Protein AF-A0AAV4EFM3-F1 (afdb_monomer)

Organism: NCBI:txid1093978

Solvent-accessible surface area (backbone atoms only — not comparable to full-atom values): 11313 Å² total; per-residue (Å²): 133,80,48,75,71,50,48,32,69,73,68,72,48,59,68,66,60,56,52,52,51,53,49,54,55,28,50,52,48,46,53,49,41,69,79,50,70,69,66,43,60,20,70,91,29,45,29,17,41,53,76,46,75,79,38,65,49,61,90,83,47,80,72,90,56,81,55,38,34,30,42,32,34,26,21,76,82,82,62,41,54,52,62,42,73,35,84,64,98,53,51,85,65,44,56,58,50,46,63,66,34,39,40,65,48,14,33,37,19,26,62,78,52,76,74,54,72,57,44,53,78,74,50,31,47,65,40,57,18,53,74,92,82,33,83,50,27,88,90,78,65,20,41,44,66,66,34,54,52,50,50,52,54,57,50,51,52,38,55,73,65,76,50,70,62,77,95,46,44,56,48,52,35,40,49,48,41,51,40,62,73,41,53,88,49,54,65,66,49,48,54,51,49,48,48,67,79,54,72,129

InterPro domains:
  IPR024445 ISXO2-like transposase domain [PF12762] (68-179)
  IPR024445 ISXO2-like transposase domain [SM01126] (39-181)
  IPR053164 IS1016-like transposase [PTHR47163] (16-191)

Mean predicted aligned error: 5.66 Å

Foldseek 3Di:
DDALVRCCVPVVDDSVVSVVVLLVLLVLLVLLCVVVVAADFDAPWEKEKDKDWQDDDDVPDDDDDQTWMWIKIATPPLRAMAIHIDNDDDLVVVVVVCPRHYDANYEYAYAPDPSCPCVVVPRYRYDYDHPVVDQADPPPRGHNVSVVVLVVVLNVVCVVNVHDDSVCVRSSSSVSSCCSVPVPCVVVVSVVSVCVSDPD

Nearest PDB structures (foldseek):
  6qbv-assembly1_B  TM=6.554E-01  e=6.543E-05  Human T-lymphotropic virus 2
  6qbv-assembly1_A  TM=6.477E-01  e=5.466E-05  Human T-lymphotropic virus 2
  6qbt-assembly1_A  TM=6.442E-01  e=5.466E-05  Human T-lymphotropic virus 2
  6qbv-assembly2_D  TM=6.366E-01  e=1.265E-04  Human T-lymphotropic virus 2
  8b4h-assembly1_D  TM=4.434E-01  e=1.947E-02  Geobacillus stearothermophilus

Secondary structure (DSSP, 8-state):
---HHHHHHHH---HHHHHHHHHHHHHHHHHHHHHS---EE-TT-EEEEEEEEEE--GGG-SS--PPEEEEEEEETTT--EEEEEESS--HHHHHHHHHHHEETT-EEEEES-GGGTTGGGGT-EEEEE-TTT-SS-TTT----HHHHHHHHHHHHHHHHTT---GGGHHHHHHHHHHHHHH-SSHHHHHHHHHHHHS--

Radius of gyration: 18.38 Å; Cα contacts (8 Å, |Δi|>4): 289; chains: 1; bounding box: 54×32×48 Å

Structure (mmCIF, N/CA/C/O backbone):
data_AF-A0AAV4EFM3-F1
#
_entry.id   AF-A0AAV4EFM3-F1
#
loop_
_atom_site.group_PDB
_atom_site.id
_atom_site.type_symbol
_atom_site.label_atom_id
_atom_site.label_alt_id
_atom_site.label_comp_id
_atom_site.label_asym_id
_atom_site.label_entity_id
_atom_site.label_seq_id
_atom_site.pdbx_PDB_ins_code
_atom_site.Cartn_x
_atom_site.Cartn_y
_atom_site.Cartn_z
_atom_site.occupancy
_atom_site.B_iso_or_equiv
_atom_site.auth_seq_id
_atom_site.auth_comp_id
_atom_site.auth_asym_id
_atom_site.auth_atom_id
_atom_site.pdbx_PDB_model_num
ATOM 1 N N . MET A 1 1 ? -5.856 16.659 12.828 1.00 53.97 1 MET A N 1
ATOM 2 C CA . MET A 1 1 ? -6.769 15.667 13.429 1.00 53.97 1 MET A CA 1
ATOM 3 C C . MET A 1 1 ? -6.322 15.412 14.856 1.00 53.97 1 MET A C 1
ATOM 5 O O . MET A 1 1 ? -5.117 15.322 15.086 1.00 53.97 1 MET A O 1
ATOM 9 N N . ALA A 1 2 ? -7.281 15.371 15.773 1.00 61.75 2 ALA A N 1
ATOM 10 C CA . ALA A 1 2 ? -7.076 15.138 17.193 1.00 61.75 2 ALA A CA 1
ATOM 11 C C . ALA A 1 2 ? -6.459 13.746 17.448 1.00 61.75 2 ALA A C 1
ATOM 13 O O . ALA A 1 2 ? -6.799 12.775 16.776 1.00 61.75 2 ALA A O 1
ATOM 14 N N . THR A 1 3 ? -5.532 13.657 18.398 1.00 72.81 3 THR A N 1
ATOM 15 C CA . THR A 1 3 ? -5.013 12.375 18.917 1.00 72.81 3 THR A CA 1
ATOM 16 C C . THR A 1 3 ? -6.001 11.799 19.933 1.00 72.81 3 THR A C 1
ATOM 18 O O . THR A 1 3 ? -6.810 12.556 20.468 1.00 72.81 3 THR A O 1
ATOM 21 N N . CYS A 1 4 ? -5.907 10.509 20.296 1.00 73.50 4 CYS A N 1
ATOM 22 C CA . CYS A 1 4 ? -6.718 9.968 21.406 1.00 73.50 4 CYS A CA 1
ATOM 23 C C . CYS A 1 4 ? -6.655 10.873 22.646 1.00 73.50 4 CYS A C 1
ATOM 25 O O . CYS A 1 4 ? -7.679 11.186 23.239 1.00 73.50 4 CYS A O 1
ATOM 27 N N . LYS A 1 5 ? -5.453 11.353 22.992 1.00 75.44 5 LYS A N 1
ATOM 28 C CA . LYS A 1 5 ? -5.231 12.224 24.153 1.00 75.44 5 LYS A CA 1
ATOM 29 C C . LYS A 1 5 ? -5.983 13.551 24.065 1.00 75.44 5 LYS A C 1
ATOM 31 O O . LYS A 1 5 ? -6.476 14.018 25.086 1.00 75.44 5 LYS A O 1
ATOM 36 N N . SER A 1 6 ? -6.066 14.162 22.883 1.00 77.69 6 SER A N 1
ATOM 37 C CA . SER A 1 6 ? -6.803 15.421 22.739 1.00 77.69 6 SER A CA 1
ATOM 38 C C . SER A 1 6 ? -8.315 15.196 22.750 1.00 77.69 6 SER A C 1
ATOM 40 O O . SER A 1 6 ? -9.005 15.954 23.414 1.00 77.69 6 SER A O 1
ATOM 42 N N . ILE A 1 7 ? -8.821 14.106 22.154 1.00 77.88 7 ILE A N 1
ATOM 43 C CA . ILE A 1 7 ? -10.258 13.764 22.203 1.00 77.88 7 ILE A CA 1
ATOM 44 C C . ILE A 1 7 ? -10.705 13.480 23.644 1.00 77.88 7 ILE A C 1
ATOM 46 O O . ILE A 1 7 ? -11.734 13.986 24.075 1.00 77.88 7 ILE A O 1
ATOM 50 N N . ILE A 1 8 ? -9.916 12.722 24.416 1.00 82.81 8 ILE A N 1
ATOM 51 C CA . ILE A 1 8 ? -10.191 12.473 25.844 1.00 82.81 8 ILE A CA 1
ATOM 52 C C . ILE A 1 8 ? -10.319 13.801 26.597 1.00 82.81 8 ILE A C 1
ATOM 54 O O . ILE A 1 8 ? -11.268 14.003 27.351 1.00 82.81 8 ILE A O 1
ATOM 58 N N . ARG A 1 9 ? -9.367 14.716 26.374 1.00 79.88 9 ARG A N 1
ATOM 59 C CA . ARG A 1 9 ? -9.328 16.017 27.047 1.00 79.88 9 ARG A CA 1
ATOM 60 C C . ARG A 1 9 ? -10.509 16.912 26.668 1.00 79.88 9 ARG A C 1
ATOM 62 O O . ARG A 1 9 ? -11.001 17.633 27.525 1.00 79.88 9 ARG A O 1
ATOM 69 N N . GLU A 1 10 ? -10.918 16.895 25.405 1.00 82.56 10 GLU A N 1
ATOM 70 C CA . GLU A 1 10 ? -11.977 17.761 24.876 1.00 82.56 10 GLU A CA 1
ATOM 71 C C . GLU A 1 10 ? -13.379 17.234 25.201 1.00 82.56 10 GLU A C 1
ATOM 73 O O . GLU A 1 10 ? -14.260 18.015 25.544 1.00 82.56 10 GLU A O 1
ATOM 78 N N . CYS A 1 11 ? -13.589 15.918 25.119 1.00 84.69 11 CYS A N 1
ATOM 79 C CA . CYS A 1 11 ? -14.913 15.308 25.248 1.00 84.69 11 CYS A CA 1
ATOM 80 C C . CYS A 1 11 ? -15.193 14.711 26.636 1.00 84.69 1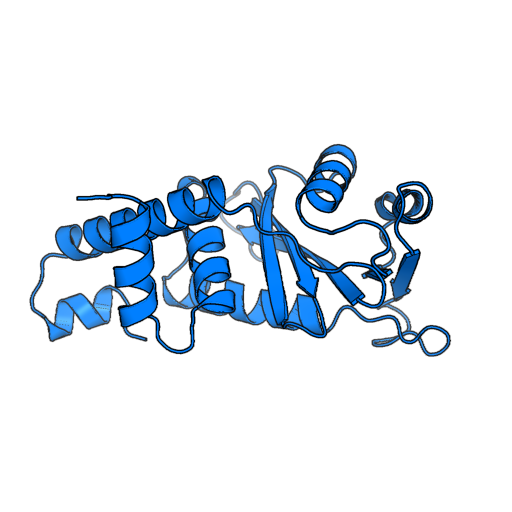1 CYS A C 1
ATOM 82 O O . CYS A 1 11 ? -16.313 14.275 26.884 1.00 84.69 11 CYS A O 1
ATOM 84 N N . GLY A 1 12 ? -14.194 14.625 27.524 1.00 83.69 12 GLY A N 1
ATOM 85 C CA . GLY A 1 12 ? -14.347 14.008 28.849 1.00 83.69 12 GLY A CA 1
ATOM 86 C C . GLY A 1 12 ? -14.660 12.506 28.806 1.00 83.69 12 GLY A C 1
ATOM 87 O O . GLY A 1 12 ? -15.176 11.953 29.774 1.00 83.69 12 GLY A O 1
ATOM 88 N N . LEU A 1 13 ? -14.381 11.843 27.681 1.00 85.75 13 LEU A N 1
ATOM 89 C CA . LEU A 1 13 ? -14.669 10.424 27.481 1.00 85.75 13 LEU A CA 1
ATOM 90 C C . LEU A 1 13 ? -13.588 9.539 28.102 1.00 85.75 13 LEU A C 1
ATOM 92 O O . LEU A 1 13 ? -12.402 9.877 28.103 1.00 85.75 13 LEU A O 1
ATOM 96 N N . ALA A 1 14 ? -13.994 8.351 28.550 1.00 87.75 14 ALA A N 1
ATOM 97 C CA . ALA A 1 14 ? -13.062 7.323 28.989 1.00 87.75 14 ALA A CA 1
ATOM 98 C C . ALA A 1 14 ? -12.125 6.907 27.841 1.00 87.75 14 ALA A C 1
ATOM 100 O O . ALA A 1 14 ? -12.552 6.711 26.699 1.00 87.75 14 ALA A O 1
ATOM 101 N N . THR A 1 15 ? -10.842 6.718 28.159 1.00 85.62 15 THR A N 1
ATOM 102 C CA . THR A 1 15 ? -9.816 6.273 27.201 1.00 85.62 15 THR A CA 1
ATOM 103 C C . THR A 1 15 ? -10.237 5.003 26.464 1.00 85.62 15 THR A C 1
ATOM 105 O O . THR A 1 15 ? -10.085 4.914 25.247 1.00 85.62 15 THR A O 1
ATOM 108 N N . GLU A 1 16 ? -10.793 4.039 27.196 1.00 87.69 16 GLU A N 1
ATOM 109 C CA . GLU A 1 16 ? -11.238 2.745 26.672 1.00 87.69 16 GLU A CA 1
ATOM 110 C C . GLU A 1 16 ? -12.333 2.907 25.617 1.00 87.69 16 GLU A C 1
ATOM 112 O O . GLU A 1 16 ? -12.257 2.285 24.561 1.00 87.69 16 GLU A O 1
ATOM 117 N N . ALA A 1 17 ? -13.294 3.807 25.844 1.00 88.75 17 ALA A N 1
ATOM 118 C CA . ALA A 1 17 ? -14.364 4.077 24.888 1.00 88.75 17 ALA A CA 1
ATOM 119 C C . ALA A 1 17 ? -13.809 4.595 23.551 1.00 88.75 17 ALA A C 1
ATOM 121 O O . ALA A 1 17 ? -14.195 4.113 22.487 1.00 88.75 17 ALA A O 1
ATOM 122 N N . ILE A 1 18 ? -12.846 5.524 23.590 1.00 87.19 18 ILE A N 1
ATOM 123 C CA . ILE A 1 18 ? -12.224 6.075 22.376 1.00 87.19 18 ILE A CA 1
ATOM 124 C C . ILE A 1 18 ? -11.378 5.022 21.658 1.00 87.19 18 ILE A C 1
ATOM 126 O O . ILE A 1 18 ? -11.406 4.942 20.430 1.00 87.19 18 ILE A O 1
ATOM 130 N N . VAL A 1 19 ? -10.617 4.214 22.398 1.00 87.25 19 VAL A N 1
ATOM 131 C CA . VAL A 1 19 ? -9.803 3.144 21.805 1.00 87.25 19 VAL A CA 1
ATOM 132 C C . VAL A 1 19 ? -10.694 2.105 21.126 1.00 87.25 19 VAL A C 1
ATOM 134 O O . VAL A 1 19 ? -10.448 1.779 19.964 1.00 87.25 19 VAL A O 1
ATOM 137 N N . ASN A 1 20 ? -11.751 1.652 21.803 1.00 90.50 20 ASN A N 1
ATOM 138 C CA . ASN A 1 20 ? -12.703 0.682 21.265 1.00 90.50 20 ASN A CA 1
ATOM 139 C C . ASN A 1 20 ? -13.410 1.221 20.022 1.00 90.50 20 ASN A C 1
ATOM 141 O O . ASN A 1 20 ? -13.450 0.536 19.005 1.00 90.50 20 ASN A O 1
ATOM 145 N N . TRP A 1 21 ? -13.871 2.474 20.058 1.00 90.88 21 TRP A N 1
ATOM 146 C CA . TRP A 1 21 ? -14.466 3.121 18.892 1.00 90.88 21 TRP A CA 1
ATOM 147 C C . TRP A 1 21 ? -13.501 3.180 17.702 1.00 90.88 21 TRP A C 1
ATOM 149 O O . TRP A 1 21 ? -13.866 2.842 16.579 1.00 90.88 21 TRP A O 1
ATOM 159 N N . ARG A 1 22 ? -12.238 3.563 17.929 1.00 90.25 22 ARG A N 1
ATOM 160 C CA . ARG A 1 22 ? -11.233 3.602 16.857 1.00 90.25 22 ARG A CA 1
ATOM 161 C C . ARG A 1 22 ? -10.932 2.213 16.290 1.00 90.25 22 ARG A C 1
ATOM 163 O O . ARG A 1 22 ? -10.680 2.120 15.094 1.00 90.25 22 ARG A O 1
ATOM 170 N N . ASN A 1 23 ? -10.913 1.173 17.125 1.00 91.94 23 ASN A N 1
ATOM 171 C CA . ASN A 1 23 ? -10.747 -0.207 16.664 1.00 91.94 23 ASN A CA 1
ATOM 172 C C . ASN A 1 23 ? -11.934 -0.624 15.792 1.00 91.94 23 ASN A C 1
ATOM 174 O O . ASN A 1 23 ? -11.720 -0.997 14.649 1.00 91.94 23 ASN A O 1
ATOM 178 N N . PHE A 1 24 ? -13.160 -0.408 16.268 1.00 93.56 24 PHE A N 1
ATOM 179 C CA . PHE A 1 24 ? -14.379 -0.702 15.515 1.00 93.56 24 PHE A CA 1
ATOM 180 C C . PHE A 1 24 ? -14.412 -0.011 14.142 1.00 93.56 24 PHE A C 1
ATOM 182 O O . PHE A 1 24 ? -14.696 -0.636 13.126 1.00 93.56 24 PHE A O 1
ATOM 189 N N . VAL A 1 25 ? -14.047 1.273 14.084 1.00 94.44 25 VAL A N 1
ATOM 190 C CA . VAL A 1 25 ? -13.946 2.012 12.815 1.00 94.44 25 VAL A CA 1
ATOM 191 C C . VAL A 1 25 ? -12.899 1.399 11.876 1.00 94.44 25 VAL A C 1
ATOM 193 O O . VAL A 1 25 ? -13.114 1.348 10.668 1.00 94.44 25 VAL A O 1
ATOM 196 N N . ARG A 1 26 ? -11.769 0.913 12.402 1.00 94.81 26 ARG A N 1
ATOM 197 C CA . ARG A 1 26 ? -10.770 0.206 11.586 1.00 94.81 26 ARG A CA 1
ATOM 198 C C . ARG A 1 26 ? -11.266 -1.145 11.091 1.00 94.81 26 ARG A C 1
ATOM 200 O O . ARG A 1 26 ? -10.938 -1.494 9.962 1.00 94.81 26 ARG A O 1
ATOM 207 N N . ASP A 1 27 ? -12.055 -1.857 11.887 1.00 95.00 27 ASP A N 1
ATOM 208 C CA . ASP A 1 27 ? -12.659 -3.124 11.477 1.00 95.00 27 ASP A CA 1
ATOM 209 C C . ASP A 1 27 ? -13.630 -2.900 10.307 1.00 95.00 27 ASP A C 1
ATOM 211 O O . ASP A 1 27 ? -13.554 -3.615 9.313 1.00 95.00 27 ASP A O 1
ATOM 215 N N . ILE A 1 28 ? -14.438 -1.829 10.347 1.00 95.44 28 ILE A N 1
ATOM 216 C CA . ILE A 1 28 ? -15.288 -1.406 9.216 1.00 95.44 28 ILE A CA 1
ATOM 217 C C . ILE A 1 28 ? -14.452 -1.141 7.958 1.00 95.44 28 ILE A C 1
ATOM 219 O O . ILE A 1 28 ? -14.814 -1.577 6.868 1.00 95.44 28 ILE A O 1
ATOM 223 N N . PHE A 1 29 ? -13.325 -0.433 8.083 1.00 95.44 29 PHE A N 1
ATOM 224 C CA . PHE A 1 29 ? -12.441 -0.187 6.938 1.00 95.44 29 PHE A CA 1
ATOM 225 C C . PHE A 1 29 ? -11.824 -1.477 6.395 1.00 95.44 29 PHE A C 1
ATOM 227 O O . PHE A 1 29 ? -11.661 -1.607 5.183 1.00 95.44 29 PHE A O 1
ATOM 234 N N . GLY A 1 30 ? -11.479 -2.417 7.277 1.00 94.69 30 GLY A N 1
ATOM 235 C CA . GLY A 1 30 ? -10.984 -3.734 6.890 1.00 94.69 30 GLY A CA 1
ATOM 236 C C . GLY A 1 30 ? -12.024 -4.494 6.083 1.00 94.69 30 GLY A C 1
ATOM 237 O O . GLY A 1 30 ? -11.730 -4.931 4.975 1.00 94.69 30 GLY A O 1
ATOM 238 N N . GLU A 1 31 ? -13.250 -4.558 6.594 1.00 94.62 31 GLU A N 1
ATOM 239 C CA . GLU A 1 31 ? -14.372 -5.228 5.938 1.00 94.62 31 GLU A CA 1
ATOM 240 C C . GLU A 1 31 ? -14.699 -4.601 4.577 1.00 94.62 31 GLU A C 1
ATOM 242 O O . GLU A 1 31 ? -14.841 -5.308 3.580 1.00 94.62 31 GLU A O 1
ATOM 247 N N . TYR A 1 32 ? -14.680 -3.268 4.489 1.00 93.81 32 TYR A N 1
ATOM 248 C CA . TYR A 1 32 ? -14.828 -2.564 3.218 1.00 93.81 32 TYR A CA 1
ATOM 249 C C . TYR A 1 32 ? -13.796 -3.022 2.173 1.00 93.81 32 TYR A C 1
ATOM 251 O O . TYR A 1 32 ? -14.167 -3.311 1.038 1.00 93.81 32 TYR A O 1
ATOM 259 N N . PHE A 1 33 ? -12.509 -3.125 2.531 1.00 92.94 33 PHE A N 1
ATOM 260 C CA . PHE A 1 33 ? -11.462 -3.569 1.597 1.00 92.94 33 PHE A CA 1
ATOM 261 C C . PHE A 1 33 ? -11.482 -5.075 1.305 1.00 92.94 33 PHE A C 1
ATOM 263 O O . PHE A 1 33 ? -10.950 -5.484 0.272 1.00 92.94 33 PHE A O 1
ATOM 270 N N . LEU A 1 34 ? -12.081 -5.897 2.172 1.00 92.44 34 LEU A N 1
ATOM 271 C CA . LEU A 1 34 ? -12.339 -7.308 1.869 1.00 92.44 34 LEU A CA 1
ATOM 272 C C . LEU A 1 34 ? -13.397 -7.445 0.769 1.00 92.44 34 LEU A C 1
ATOM 274 O O . LEU A 1 34 ? -13.225 -8.248 -0.147 1.00 92.44 34 LEU A O 1
ATOM 278 N N . GLN A 1 35 ? -14.448 -6.625 0.828 1.00 91.62 35 GLN A N 1
ATOM 279 C CA . GLN A 1 35 ? -15.519 -6.591 -0.175 1.00 91.62 35 GLN A CA 1
ATOM 280 C C . GLN A 1 35 ? -15.099 -5.850 -1.454 1.00 91.62 35 GLN A C 1
ATOM 282 O O . GLN A 1 35 ? -15.520 -6.211 -2.553 1.00 91.62 35 GLN A O 1
ATOM 287 N N . HIS A 1 36 ? -14.196 -4.874 -1.324 1.00 90.75 36 HIS A N 1
ATOM 288 C CA . HIS A 1 36 ? -13.679 -4.046 -2.414 1.00 90.75 36 HIS A CA 1
ATOM 289 C C . HIS A 1 36 ? -12.150 -4.123 -2.485 1.00 90.75 36 HIS A C 1
ATOM 291 O O . HIS A 1 36 ? -11.464 -3.160 -2.110 1.00 90.75 36 HIS A O 1
ATOM 297 N N . PRO A 1 37 ? -11.584 -5.247 -2.973 1.00 90.19 37 PRO A N 1
ATOM 298 C CA . PRO A 1 37 ? -10.141 -5.404 -3.076 1.00 90.19 37 PRO A CA 1
ATOM 299 C C . PRO A 1 37 ? -9.508 -4.238 -3.837 1.00 90.19 37 PRO A C 1
ATOM 301 O O . PRO A 1 37 ? -9.803 -3.996 -5.009 1.00 90.19 37 PRO A O 1
ATOM 304 N N . ALA A 1 38 ? -8.625 -3.500 -3.165 1.00 87.19 38 ALA A N 1
ATOM 305 C CA . ALA A 1 38 ? -7.944 -2.371 -3.778 1.00 87.19 38 ALA A CA 1
ATOM 306 C C . ALA A 1 38 ? -6.988 -2.866 -4.870 1.00 87.19 38 ALA A C 1
ATOM 308 O O . ALA A 1 38 ? -6.073 -3.641 -4.599 1.00 87.19 38 ALA A O 1
ATOM 309 N N . ARG A 1 39 ? -7.179 -2.384 -6.101 1.00 94.38 39 ARG A N 1
ATOM 310 C CA . ARG A 1 39 ? -6.230 -2.569 -7.202 1.00 94.38 39 ARG A CA 1
ATOM 311 C C . ARG A 1 39 ? -5.945 -1.217 -7.838 1.00 94.38 39 ARG A C 1
ATOM 313 O O . ARG A 1 39 ? -6.868 -0.430 -8.022 1.00 94.38 39 ARG A O 1
ATOM 320 N N . ILE A 1 40 ? -4.680 -0.956 -8.132 1.00 96.50 40 ILE A N 1
ATOM 321 C CA . ILE A 1 40 ? -4.197 0.308 -8.694 1.00 96.50 40 ILE A CA 1
ATOM 322 C C . ILE A 1 40 ? -3.424 0.062 -9.993 1.00 96.50 40 ILE A C 1
ATOM 324 O O . ILE A 1 40 ? -3.065 -1.076 -10.315 1.00 96.50 40 ILE A O 1
ATOM 328 N N . GLY A 1 41 ? -3.135 1.134 -10.727 1.00 97.31 41 GLY A N 1
ATOM 329 C CA . GLY A 1 41 ? -2.427 1.068 -11.996 1.00 97.31 41 GLY A CA 1
ATOM 330 C C . GLY A 1 41 ? -3.319 0.651 -13.167 1.00 97.31 41 GLY A C 1
ATOM 331 O O . GLY A 1 41 ? -4.504 0.961 -13.224 1.00 97.31 41 GLY A O 1
ATOM 332 N N . GLY A 1 42 ? -2.720 -0.062 -14.112 1.00 97.12 42 GLY A N 1
ATOM 333 C CA . GLY A 1 42 ? -3.298 -0.490 -15.380 1.00 97.12 42 GLY A CA 1
ATOM 334 C C . GLY A 1 42 ? -2.472 0.003 -16.573 1.00 97.12 42 GLY A C 1
ATOM 335 O O . GLY A 1 42 ? -1.475 0.713 -16.403 1.00 97.12 42 GLY A O 1
ATOM 336 N N . PRO A 1 43 ? -2.860 -0.362 -17.805 1.00 97.38 43 PRO A N 1
ATOM 337 C CA . PRO A 1 43 ? -2.220 0.153 -19.010 1.00 97.38 43 PRO A CA 1
ATOM 338 C C . PRO A 1 43 ? -2.179 1.688 -19.022 1.00 97.38 43 PRO A C 1
ATOM 340 O O . PRO A 1 43 ? -3.199 2.344 -18.841 1.00 97.38 43 PRO A O 1
ATOM 343 N N . GLY A 1 44 ? -0.990 2.262 -19.230 1.00 96.50 44 GLY A N 1
ATOM 344 C CA . GLY A 1 44 ? -0.775 3.718 -19.220 1.00 96.50 44 GLY A CA 1
ATOM 345 C C . GLY A 1 44 ? -0.537 4.332 -17.834 1.00 96.50 44 GLY A C 1
ATOM 346 O O . GL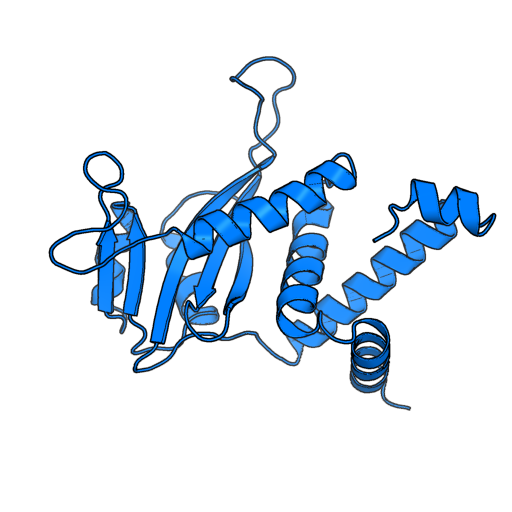Y A 1 44 ? -0.173 5.505 -17.749 1.00 96.50 44 GLY A O 1
ATOM 347 N N . HIS A 1 45 ? -0.669 3.552 -16.760 1.00 98.00 45 HIS A N 1
ATOM 348 C CA . HIS A 1 45 ? -0.356 3.994 -15.405 1.00 98.00 45 HIS A CA 1
ATOM 349 C C . HIS A 1 45 ? 1.079 3.663 -15.002 1.00 98.00 45 HIS A C 1
ATOM 351 O O . HIS A 1 45 ? 1.703 2.718 -15.503 1.00 98.00 45 HIS A O 1
ATOM 357 N N . ILE A 1 46 ? 1.582 4.451 -14.051 1.00 98.19 46 ILE A N 1
ATOM 358 C CA . ILE A 1 46 ? 2.873 4.239 -13.408 1.00 98.19 46 ILE A CA 1
ATOM 359 C C . ILE A 1 46 ? 2.636 4.053 -11.912 1.00 98.19 46 ILE A C 1
ATOM 361 O O . ILE A 1 46 ? 2.082 4.931 -11.250 1.00 98.19 46 ILE A O 1
ATOM 365 N N . VAL A 1 47 ? 3.086 2.917 -11.387 1.00 98.06 47 VAL A N 1
ATOM 366 C CA . VAL A 1 47 ? 3.026 2.605 -9.958 1.00 98.06 47 VAL A CA 1
ATOM 367 C C . VAL A 1 47 ? 4.441 2.511 -9.411 1.00 98.06 47 VAL A C 1
ATOM 369 O O . VAL A 1 47 ? 5.242 1.695 -9.863 1.00 98.06 47 VAL A O 1
ATOM 372 N N . GLU A 1 48 ? 4.744 3.345 -8.426 1.00 97.50 48 GLU A N 1
ATOM 373 C CA . GLU A 1 48 ? 6.003 3.295 -7.685 1.00 97.50 48 GLU A CA 1
ATOM 374 C C . GLU A 1 48 ? 5.849 2.334 -6.506 1.00 97.50 48 GLU A C 1
ATOM 376 O O . GLU A 1 48 ? 4.872 2.444 -5.764 1.00 97.50 48 GLU A O 1
ATOM 381 N N . ILE A 1 49 ? 6.792 1.408 -6.323 1.00 96.00 49 ILE A N 1
ATOM 382 C CA . ILE A 1 49 ? 6.787 0.413 -5.240 1.00 96.00 49 ILE A CA 1
ATOM 383 C C . ILE A 1 49 ? 8.062 0.505 -4.401 1.00 96.00 49 ILE A C 1
ATOM 385 O O . ILE A 1 49 ? 9.131 0.813 -4.924 1.00 96.00 49 ILE A O 1
ATOM 389 N N . ASP A 1 50 ? 7.947 0.224 -3.103 1.00 94.06 50 ASP A N 1
ATOM 390 C CA . ASP A 1 50 ? 9.073 0.225 -2.159 1.00 94.06 50 ASP A CA 1
ATOM 391 C C . ASP A 1 50 ? 8.715 -0.550 -0.869 1.00 94.06 50 ASP A C 1
ATOM 393 O O . ASP A 1 50 ? 7.547 -0.864 -0.612 1.00 94.06 50 ASP A O 1
ATOM 397 N N . GLU A 1 51 ? 9.703 -0.841 -0.017 1.00 92.69 51 GLU A N 1
ATOM 398 C CA . GLU A 1 51 ? 9.472 -1.304 1.353 1.00 92.69 51 GLU A CA 1
ATOM 399 C C . GLU A 1 51 ? 9.917 -0.303 2.400 1.00 92.69 51 GLU A C 1
ATOM 401 O O . GLU A 1 51 ? 11.005 0.268 2.379 1.00 92.69 51 GLU A O 1
ATOM 406 N N . SER A 1 52 ? 9.143 -0.252 3.479 1.00 91.94 52 SER A N 1
ATOM 407 C CA . SER A 1 52 ? 9.509 0.527 4.644 1.00 91.94 52 SER A CA 1
ATOM 408 C C . SER A 1 52 ? 9.449 -0.277 5.929 1.00 91.94 52 SER A C 1
ATOM 410 O O . SER A 1 52 ? 8.451 -0.907 6.267 1.00 91.94 52 SER A O 1
ATOM 412 N N . ALA A 1 53 ? 10.510 -0.174 6.730 1.00 89.94 53 ALA A N 1
ATOM 413 C CA . ALA A 1 53 ? 10.490 -0.648 8.107 1.00 89.94 53 ALA A CA 1
ATOM 414 C C . ALA A 1 53 ? 9.685 0.322 8.997 1.00 89.94 53 ALA A C 1
ATOM 416 O O . ALA A 1 53 ? 10.024 1.513 9.094 1.00 89.94 53 ALA A O 1
ATOM 417 N N . PHE A 1 54 ? 8.646 -0.192 9.662 1.00 85.31 54 PHE A N 1
ATOM 418 C CA . PHE A 1 54 ? 7.768 0.552 10.583 1.00 85.31 54 PHE A CA 1
ATOM 419 C C . PHE A 1 54 ? 8.147 0.374 12.050 1.00 85.31 54 PHE A C 1
ATOM 421 O O . PHE A 1 54 ? 8.013 1.305 12.842 1.00 85.31 54 PHE A O 1
ATOM 428 N N . SER A 1 55 ? 8.670 -0.796 12.401 1.00 78.69 55 SER A N 1
ATOM 429 C CA . SER A 1 55 ? 9.301 -1.050 13.694 1.00 78.69 55 SER A CA 1
ATOM 430 C C . SER A 1 55 ? 10.709 -1.531 13.415 1.00 78.69 55 SER A C 1
ATOM 432 O O . SER A 1 55 ? 10.858 -2.565 12.784 1.00 78.69 55 SER A O 1
ATOM 434 N N . LYS A 1 56 ? 11.735 -0.788 13.831 1.00 71.94 56 LYS A N 1
ATOM 435 C CA . LYS A 1 56 ? 13.133 -1.231 13.752 1.00 71.94 56 LYS A CA 1
ATOM 436 C C . LYS A 1 56 ? 13.910 -0.721 14.950 1.00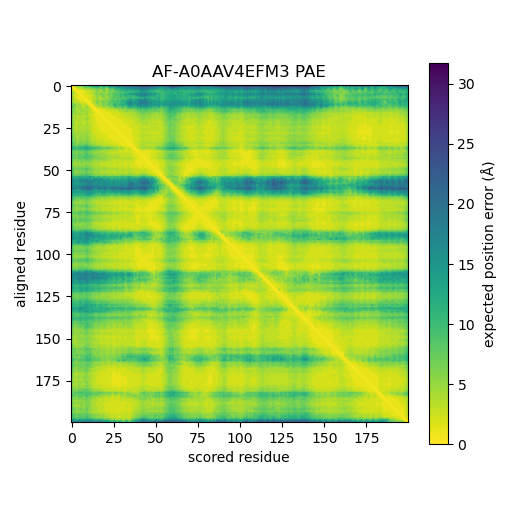 71.94 56 LYS A C 1
ATOM 438 O O . LYS A 1 56 ? 13.582 0.327 15.509 1.00 71.94 56 LYS A O 1
ATOM 443 N N . ARG A 1 57 ? 14.963 -1.444 15.324 1.00 71.25 57 ARG A N 1
ATOM 444 C CA . ARG A 1 57 ? 15.889 -1.008 16.370 1.00 71.25 57 ARG A CA 1
ATOM 445 C C . ARG A 1 57 ? 16.514 0.330 15.966 1.00 71.25 57 ARG A C 1
ATOM 447 O O . ARG A 1 57 ? 1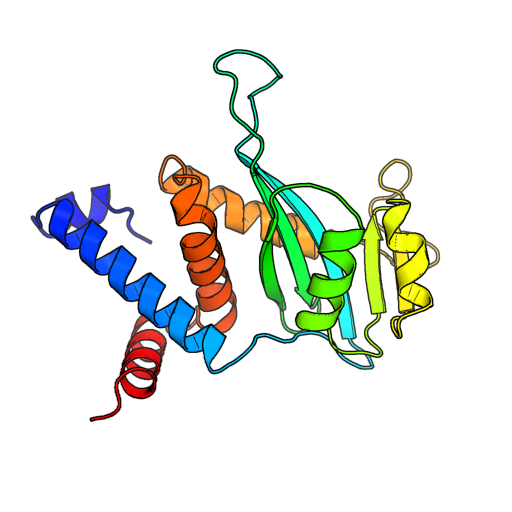6.988 0.488 14.839 1.00 71.25 57 ARG A O 1
ATOM 454 N N . LYS A 1 58 ? 16.505 1.313 16.868 1.00 68.31 58 LYS A N 1
ATOM 455 C CA . LYS A 1 58 ? 17.123 2.616 16.601 1.00 68.31 58 LYS A CA 1
ATOM 456 C C . LYS A 1 58 ? 18.642 2.447 16.646 1.00 68.31 58 LYS A C 1
ATOM 458 O O . LYS A 1 58 ? 19.182 2.121 17.695 1.00 68.31 58 LYS A O 1
ATOM 463 N N . ALA A 1 59 ? 19.310 2.649 15.509 1.00 68.50 59 ALA A N 1
ATOM 464 C CA . ALA A 1 59 ? 20.771 2.587 15.385 1.00 68.50 59 ALA A CA 1
ATOM 465 C C . ALA A 1 59 ? 21.409 1.282 15.913 1.00 68.50 59 ALA A C 1
ATOM 467 O O . ALA A 1 59 ? 22.531 1.304 16.396 1.00 68.50 59 ALA A O 1
ATOM 468 N N . ASN A 1 60 ? 20.692 0.151 15.863 1.00 68.06 60 ASN A N 1
ATOM 469 C CA . ASN A 1 60 ? 21.122 -1.122 16.464 1.00 68.06 60 ASN A CA 1
ATOM 470 C C . ASN A 1 60 ? 21.453 -1.055 17.972 1.00 68.06 60 ASN A C 1
ATOM 472 O O . ASN A 1 60 ? 22.082 -1.966 18.502 1.00 68.06 60 ASN A O 1
ATOM 476 N N . VAL A 1 61 ? 20.971 -0.031 18.681 1.00 67.00 61 VAL A N 1
ATOM 477 C CA . VAL A 1 61 ? 21.152 0.163 20.127 1.00 67.00 61 VAL A CA 1
ATOM 478 C C . VAL A 1 61 ? 19.808 -0.004 20.851 1.00 67.00 61 VAL A C 1
ATOM 480 O O . VAL A 1 61 ? 18.738 0.220 20.283 1.00 67.00 61 VAL A O 1
ATOM 483 N N . GLY A 1 62 ? 19.840 -0.437 22.115 1.00 70.81 62 GLY A N 1
ATOM 484 C CA . GLY A 1 62 ? 18.647 -0.592 22.959 1.00 70.81 62 GLY A CA 1
ATOM 485 C C . GLY A 1 62 ? 17.908 -1.918 22.753 1.00 70.81 62 GLY A C 1
ATOM 486 O O . GLY A 1 62 ? 18.512 -2.903 22.332 1.00 70.81 62 GLY A O 1
ATOM 487 N N . ARG A 1 63 ? 16.605 -1.965 23.063 1.00 75.88 63 ARG A N 1
ATOM 488 C CA . ARG A 1 63 ? 15.786 -3.193 23.037 1.00 75.88 63 ARG A CA 1
ATOM 489 C C . ARG A 1 63 ? 15.841 -3.891 21.672 1.00 75.88 63 ARG A C 1
ATOM 491 O O . ARG A 1 63 ? 15.592 -3.266 20.641 1.00 75.88 63 ARG A O 1
ATOM 498 N N . VAL A 1 64 ? 16.124 -5.194 21.674 1.00 78.56 64 VAL A N 1
ATOM 499 C CA . VAL A 1 64 ? 16.011 -6.033 20.475 1.00 78.56 64 VAL A CA 1
ATOM 500 C C . VAL A 1 64 ? 14.529 -6.247 20.190 1.00 78.56 64 VAL A C 1
ATOM 502 O O . VAL A 1 64 ? 13.802 -6.807 21.009 1.00 78.56 64 VAL A O 1
ATOM 505 N N . ILE A 1 65 ? 14.078 -5.753 19.041 1.00 76.88 65 ILE A N 1
ATOM 506 C CA . ILE A 1 65 ? 12.720 -5.953 18.544 1.00 76.88 65 ILE A CA 1
ATOM 507 C C . ILE A 1 65 ? 12.802 -6.504 17.119 1.00 76.88 65 ILE A C 1
ATOM 509 O O . ILE A 1 65 ? 13.630 -6.016 16.344 1.00 76.88 65 ILE A O 1
ATOM 513 N N . PRO A 1 66 ? 11.970 -7.494 16.755 1.00 81.56 66 PRO A N 1
ATOM 514 C CA . PRO A 1 66 ? 11.864 -7.924 15.369 1.00 81.56 66 PRO A CA 1
ATOM 515 C C . PRO A 1 66 ? 11.380 -6.772 14.492 1.00 81.56 66 PRO A C 1
ATOM 517 O O . PRO A 1 66 ? 10.471 -6.025 14.879 1.00 81.56 66 PRO A O 1
ATOM 520 N N . THR A 1 67 ? 11.999 -6.632 13.323 1.00 86.75 67 THR A N 1
ATOM 521 C CA . THR A 1 67 ? 11.642 -5.581 12.375 1.00 86.75 67 THR A CA 1
ATOM 522 C C . THR A 1 67 ? 10.289 -5.888 11.745 1.00 86.75 67 THR A C 1
ATOM 524 O O . THR A 1 67 ? 10.102 -6.979 11.221 1.00 86.75 67 THR A O 1
ATOM 527 N N . GLN A 1 68 ? 9.365 -4.926 11.772 1.00 89.75 68 GLN A N 1
ATOM 528 C CA . GLN A 1 68 ? 8.123 -5.010 11.000 1.00 89.75 68 GLN A CA 1
ATOM 529 C C . GLN A 1 68 ? 8.319 -4.288 9.672 1.00 89.75 68 GLN A C 1
ATOM 531 O O . GLN A 1 68 ? 8.531 -3.068 9.667 1.00 89.75 68 GLN A O 1
ATOM 536 N N . TRP A 1 69 ? 8.232 -5.034 8.575 1.00 91.56 69 TRP A N 1
ATOM 537 C CA . TRP A 1 69 ? 8.262 -4.498 7.220 1.00 91.56 69 TRP A CA 1
ATOM 538 C C . TRP A 1 69 ? 6.846 -4.260 6.709 1.00 91.56 69 TRP A C 1
ATOM 540 O O . TRP A 1 69 ? 5.903 -4.953 7.094 1.00 91.56 69 TRP A O 1
ATOM 550 N N . VAL A 1 70 ? 6.707 -3.254 5.858 1.00 93.81 70 VAL A N 1
ATOM 551 C CA . VAL A 1 70 ? 5.499 -2.991 5.082 1.00 93.81 70 VAL A CA 1
ATOM 552 C C . VAL A 1 70 ? 5.947 -2.812 3.642 1.00 93.81 70 VAL A C 1
ATOM 554 O O . VAL A 1 70 ? 6.858 -2.025 3.381 1.00 93.81 70 VAL A O 1
ATOM 557 N N . PHE A 1 71 ? 5.335 -3.568 2.741 1.00 95.31 71 PHE A N 1
ATOM 558 C CA . PHE A 1 71 ? 5.466 -3.387 1.305 1.00 95.31 71 PHE A CA 1
ATOM 559 C C . PHE A 1 71 ? 4.320 -2.505 0.826 1.00 95.31 71 PHE A C 1
ATOM 561 O O . PHE A 1 71 ? 3.188 -2.650 1.293 1.00 95.31 71 PHE A O 1
ATOM 568 N N . GLY A 1 72 ? 4.601 -1.568 -0.066 1.00 95.94 72 GLY A N 1
ATOM 569 C CA . GLY A 1 72 ? 3.571 -0.676 -0.562 1.00 95.94 72 GLY A CA 1
ATOM 570 C C . GLY A 1 72 ? 3.880 -0.134 -1.936 1.00 95.94 72 GLY A C 1
ATOM 571 O O . GLY A 1 72 ? 5.017 -0.178 -2.404 1.00 95.94 72 GLY A O 1
ATOM 572 N N . GLY A 1 73 ? 2.840 0.397 -2.558 1.00 97.00 73 GLY A N 1
ATOM 573 C CA . GLY A 1 73 ? 2.952 1.074 -3.833 1.00 97.00 73 GLY A CA 1
ATOM 574 C C . GLY A 1 73 ? 1.923 2.176 -3.975 1.00 97.00 73 GLY A C 1
ATOM 575 O O . GLY A 1 73 ? 0.888 2.154 -3.308 1.00 97.00 73 GLY A O 1
ATOM 576 N N . ILE A 1 74 ? 2.231 3.148 -4.824 1.00 97.88 74 ILE A N 1
ATOM 577 C CA . ILE A 1 74 ? 1.373 4.293 -5.112 1.00 97.88 74 ILE A CA 1
ATOM 578 C C . ILE A 1 74 ? 1.313 4.539 -6.613 1.00 97.88 74 ILE A C 1
ATOM 580 O O . ILE A 1 74 ? 2.333 4.541 -7.302 1.00 97.88 74 ILE A O 1
ATOM 584 N N . ASP A 1 75 ? 0.107 4.763 -7.112 1.00 97.50 75 ASP A N 1
ATOM 585 C CA . ASP A 1 75 ? -0.123 5.213 -8.474 1.00 97.50 75 ASP A CA 1
ATOM 586 C C . ASP A 1 75 ? 0.150 6.717 -8.554 1.00 97.50 75 ASP A C 1
ATOM 588 O O . ASP A 1 75 ? -0.420 7.526 -7.811 1.00 97.50 75 ASP A O 1
ATOM 592 N N . ASN A 1 76 ? 1.058 7.115 -9.441 1.00 95.50 76 ASN A N 1
ATOM 593 C CA . ASN A 1 76 ? 1.472 8.507 -9.519 1.00 95.50 76 ASN A CA 1
ATOM 594 C C . ASN A 1 76 ? 0.410 9.428 -10.150 1.00 95.50 76 ASN A C 1
ATOM 596 O O . ASN A 1 76 ? 0.532 10.645 -10.003 1.00 95.50 76 ASN A O 1
ATOM 600 N N . GLN A 1 77 ? -0.631 8.899 -10.789 1.00 94.75 77 GLN A N 1
ATOM 601 C CA . GLN A 1 77 ? -1.727 9.677 -11.365 1.00 94.75 77 GLN A CA 1
ATOM 602 C C . GLN A 1 77 ? -2.870 9.802 -10.364 1.00 94.75 77 GLN A C 1
ATOM 604 O O . GLN A 1 77 ? -3.233 10.914 -9.982 1.00 94.75 77 GLN A O 1
ATOM 609 N N . THR A 1 78 ? -3.395 8.671 -9.886 1.00 94.50 78 THR A N 1
ATOM 610 C CA . THR A 1 78 ? -4.571 8.660 -8.998 1.00 94.50 78 THR A CA 1
ATOM 611 C C . THR A 1 78 ? -4.224 9.022 -7.556 1.00 94.50 78 THR A C 1
ATOM 613 O O . THR A 1 78 ? -5.097 9.420 -6.790 1.00 94.50 78 THR A O 1
ATOM 616 N N . LYS A 1 79 ? -2.941 8.904 -7.1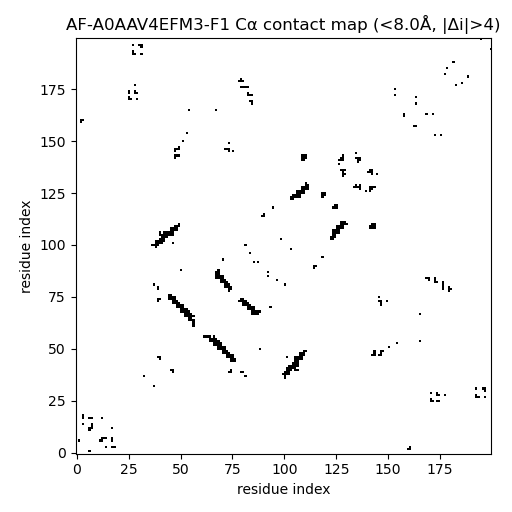80 1.00 93.75 79 LYS A N 1
ATOM 617 C CA . LYS A 1 79 ? -2.434 9.039 -5.804 1.00 93.75 79 LYS A CA 1
ATOM 618 C C . LYS A 1 79 ? -3.031 8.023 -4.825 1.00 93.75 79 LYS A C 1
ATOM 620 O O . LYS A 1 79 ? -2.833 8.159 -3.616 1.00 93.75 79 LYS A O 1
ATOM 625 N N . GLU A 1 80 ? -3.701 6.992 -5.331 1.00 94.25 80 GLU A N 1
ATOM 626 C CA . GLU A 1 80 ? -4.100 5.834 -4.545 1.00 94.25 80 GLU A CA 1
ATOM 627 C C . GLU A 1 80 ? -2.911 4.901 -4.323 1.00 94.25 80 GLU A C 1
ATOM 629 O O . GLU A 1 80 ? -2.010 4.805 -5.156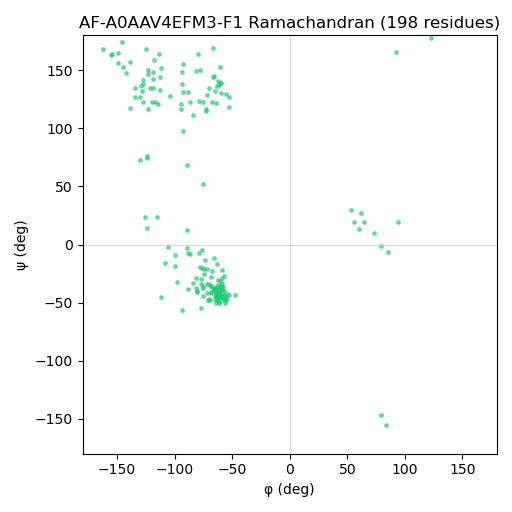 1.00 94.25 80 GLU A O 1
ATOM 634 N N . GLY A 1 81 ? -2.911 4.191 -3.199 1.00 95.25 81 GLY A N 1
ATOM 635 C CA . GLY A 1 81 ? -1.838 3.270 -2.864 1.00 95.25 81 GLY A CA 1
ATOM 636 C C . GLY A 1 81 ? -2.308 2.092 -2.031 1.00 95.25 81 GLY A C 1
ATOM 637 O O . GLY A 1 81 ? -3.392 2.116 -1.446 1.00 95.25 81 GLY A O 1
ATOM 638 N N . PHE A 1 82 ? -1.461 1.071 -1.963 1.00 96.44 82 PHE A N 1
ATOM 639 C CA . PHE A 1 82 ? -1.639 -0.083 -1.092 1.00 96.44 82 PHE A CA 1
ATOM 640 C C . PHE A 1 82 ? -0.482 -0.177 -0.102 1.00 96.44 82 PHE A C 1
ATOM 642 O O . PHE A 1 82 ? 0.648 0.194 -0.418 1.00 96.44 82 PHE A O 1
ATOM 649 N N . LEU A 1 83 ? -0.767 -0.693 1.091 1.00 95.56 83 LEU A N 1
ATOM 650 C CA . LEU A 1 83 ? 0.192 -0.922 2.164 1.00 95.56 83 LEU A CA 1
ATOM 651 C C . LEU A 1 83 ? -0.111 -2.271 2.816 1.00 95.56 83 LEU A C 1
ATOM 653 O O . LEU A 1 83 ? -1.175 -2.447 3.402 1.00 95.56 83 LEU A O 1
ATOM 657 N N . VAL A 1 84 ? 0.832 -3.206 2.750 1.00 94.19 84 VAL A N 1
ATOM 658 C CA . VAL A 1 84 ? 0.671 -4.569 3.270 1.00 94.19 84 VAL A CA 1
ATOM 659 C C . VAL A 1 84 ? 1.828 -4.887 4.200 1.00 94.19 84 VAL A C 1
ATOM 661 O O . VAL A 1 84 ? 2.995 -4.794 3.807 1.00 94.19 84 VAL A O 1
ATOM 664 N N . ALA A 1 85 ? 1.534 -5.248 5.450 1.00 92.81 85 ALA A N 1
ATOM 665 C CA . ALA A 1 85 ? 2.580 -5.685 6.358 1.00 92.81 85 ALA A CA 1
ATOM 666 C C . ALA A 1 85 ? 3.110 -7.052 5.919 1.00 92.81 85 ALA A C 1
ATOM 668 O O . ALA A 1 85 ? 2.354 -7.966 5.602 1.00 92.81 85 ALA A O 1
ATOM 669 N N . VAL A 1 86 ? 4.432 -7.190 5.910 1.00 90.62 86 VAL A N 1
ATOM 670 C CA . VAL A 1 86 ? 5.104 -8.434 5.536 1.00 90.62 86 VAL A CA 1
ATOM 671 C C . VAL A 1 86 ? 6.092 -8.828 6.628 1.00 90.62 86 VAL A C 1
ATOM 673 O O . VAL A 1 86 ? 6.738 -7.957 7.223 1.00 90.62 86 VAL A O 1
ATOM 676 N N . PRO A 1 87 ? 6.226 -10.129 6.936 1.00 84.00 87 PRO A N 1
ATOM 677 C CA . PRO A 1 87 ? 7.130 -10.577 7.988 1.00 84.00 87 PRO A CA 1
ATOM 678 C C . PRO A 1 87 ? 8.595 -10.351 7.599 1.00 84.00 87 PRO A C 1
ATOM 680 O O . PRO A 1 87 ? 9.413 -10.011 8.455 1.00 84.00 87 PRO A O 1
ATOM 683 N N . GLN A 1 88 ? 8.929 -10.512 6.315 1.00 81.44 88 GLN A N 1
ATOM 684 C CA . GLN A 1 88 ? 10.294 -10.436 5.802 1.00 81.44 88 GLN A CA 1
ATOM 685 C C . GLN A 1 88 ? 10.370 -9.682 4.473 1.00 81.44 88 GLN A C 1
ATOM 687 O O . GLN A 1 88 ? 9.405 -9.598 3.716 1.00 81.44 88 GLN A O 1
ATOM 692 N N . ARG A 1 89 ? 11.566 -9.159 4.182 1.00 80.06 89 ARG A N 1
ATOM 693 C CA . ARG A 1 89 ? 11.911 -8.538 2.903 1.00 80.06 89 ARG A CA 1
ATOM 694 C C . ARG A 1 89 ? 12.456 -9.610 1.951 1.00 80.06 89 ARG A C 1
ATOM 696 O O . ARG A 1 89 ? 13.624 -9.561 1.568 1.00 80.06 89 ARG A O 1
ATOM 703 N N . ASP A 1 90 ? 11.599 -10.529 1.504 1.00 79.44 90 ASP A N 1
ATOM 704 C CA . ASP A 1 90 ? 11.910 -11.491 0.431 1.00 79.44 90 ASP A CA 1
ATOM 705 C C . ASP A 1 90 ? 11.076 -11.254 -0.846 1.00 79.44 90 ASP A C 1
ATOM 707 O O . ASP A 1 90 ? 10.124 -10.471 -0.841 1.00 79.44 90 ASP A O 1
ATOM 711 N N . ALA A 1 91 ? 11.513 -11.840 -1.964 1.00 74.56 91 ALA A N 1
ATOM 712 C CA . ALA A 1 91 ? 10.854 -11.716 -3.269 1.00 74.56 91 ALA A CA 1
ATOM 713 C C . ALA A 1 91 ? 9.583 -12.570 -3.360 1.00 74.56 91 ALA A C 1
ATOM 715 O O . ALA A 1 91 ? 8.598 -12.162 -3.975 1.00 74.56 91 ALA A O 1
ATOM 716 N N . ALA A 1 92 ? 9.621 -13.747 -2.725 1.00 77.62 92 ALA A N 1
ATOM 717 C CA . ALA A 1 92 ? 8.556 -14.742 -2.745 1.00 77.62 92 ALA A CA 1
ATOM 718 C C . ALA A 1 92 ? 7.248 -14.201 -2.155 1.00 77.62 92 ALA A C 1
ATOM 720 O O . ALA A 1 92 ? 6.175 -14.567 -2.618 1.00 77.62 92 ALA A O 1
ATOM 721 N N . THR A 1 93 ? 7.338 -13.286 -1.190 1.00 82.75 93 THR A N 1
ATOM 722 C CA . THR A 1 93 ? 6.177 -12.613 -0.602 1.00 82.75 93 THR A CA 1
ATOM 723 C C . THR A 1 93 ? 5.727 -11.411 -1.438 1.00 82.75 93 THR A C 1
ATOM 725 O O . THR A 1 93 ? 4.537 -11.124 -1.518 1.00 82.75 93 THR A O 1
ATOM 728 N N . ARG A 1 94 ? 6.649 -10.699 -2.100 1.00 86.88 94 ARG A N 1
ATOM 729 C CA . ARG A 1 94 ? 6.339 -9.428 -2.779 1.00 86.88 94 ARG A CA 1
ATOM 730 C C . ARG A 1 94 ? 5.703 -9.566 -4.146 1.00 86.88 94 ARG A C 1
ATOM 732 O O . ARG A 1 94 ? 4.794 -8.800 -4.442 1.00 86.88 94 ARG A O 1
ATOM 739 N N . LEU A 1 95 ? 6.149 -10.511 -4.971 1.00 88.94 95 LEU A N 1
ATOM 740 C CA . LEU A 1 95 ? 5.580 -10.676 -6.313 1.00 88.94 95 LEU A CA 1
ATOM 741 C C . LEU A 1 95 ? 4.085 -11.050 -6.273 1.00 88.94 95 LEU A C 1
ATOM 743 O O . LEU A 1 95 ? 3.320 -10.420 -7.002 1.00 88.94 95 LEU A O 1
ATOM 747 N N . PRO A 1 96 ? 3.623 -11.963 -5.391 1.00 91.81 96 PRO A N 1
ATOM 748 C CA . PRO A 1 96 ? 2.192 -12.221 -5.241 1.00 91.81 96 PRO A CA 1
ATOM 749 C C . PRO A 1 96 ? 1.409 -10.988 -4.778 1.00 91.81 96 PRO A C 1
ATOM 751 O O . PRO A 1 96 ? 0.341 -10.710 -5.316 1.00 91.81 96 PRO A O 1
ATOM 754 N N . ILE A 1 97 ? 1.952 -10.208 -3.833 1.00 93.69 97 ILE A N 1
ATOM 755 C CA . ILE A 1 97 ? 1.308 -8.965 -3.380 1.00 93.69 97 ILE A CA 1
ATOM 756 C C . ILE A 1 97 ? 1.244 -7.951 -4.530 1.00 93.69 97 ILE A C 1
ATOM 758 O O . ILE A 1 97 ? 0.202 -7.343 -4.754 1.00 93.69 97 ILE A O 1
ATOM 762 N N . LEU A 1 98 ? 2.315 -7.802 -5.312 1.00 94.19 98 LEU A N 1
ATOM 763 C CA . LEU A 1 98 ? 2.317 -6.943 -6.496 1.00 94.19 98 LEU A CA 1
ATOM 764 C C . LEU A 1 98 ? 1.198 -7.346 -7.469 1.00 94.19 98 LEU A C 1
ATOM 766 O O . LEU A 1 98 ? 0.434 -6.489 -7.893 1.00 94.19 98 LEU A O 1
ATOM 770 N N . GLN A 1 99 ? 1.043 -8.639 -7.762 1.00 93.81 99 GLN A N 1
ATOM 771 C CA . GLN A 1 99 ? -0.008 -9.149 -8.657 1.00 93.81 99 GLN A CA 1
ATOM 772 C C . GLN A 1 99 ? -1.427 -9.027 -8.089 1.00 93.81 99 GLN A C 1
ATOM 774 O O . GLN A 1 99 ? -2.405 -8.886 -8.833 1.00 93.81 99 GLN A O 1
ATOM 779 N N . GLN A 1 100 ? -1.555 -9.055 -6.766 1.00 95.06 100 GLN A N 1
ATOM 780 C CA . GLN A 1 100 ? -2.822 -8.822 -6.094 1.00 95.06 100 GLN A CA 1
ATOM 781 C C . GLN A 1 100 ? -3.261 -7.358 -6.241 1.00 95.06 100 GLN A C 1
ATOM 783 O O . GLN A 1 100 ? -4.402 -7.112 -6.640 1.00 95.06 100 GLN A O 1
ATOM 788 N N . TYR A 1 101 ? -2.360 -6.406 -5.981 1.00 96.50 101 TYR A N 1
ATOM 789 C CA . TYR A 1 101 ? -2.695 -4.983 -5.846 1.00 96.50 101 TYR A CA 1
ATOM 790 C C . TYR A 1 101 ? -2.417 -4.125 -7.086 1.00 96.50 101 TYR A C 1
ATOM 792 O O . TYR A 1 101 ? -2.973 -3.035 -7.192 1.00 96.50 101 TYR A O 1
ATOM 800 N N . VAL A 1 102 ? -1.592 -4.574 -8.033 1.00 97.38 102 VAL A N 1
ATOM 801 C CA . VAL A 1 102 ? -1.224 -3.804 -9.231 1.00 97.38 102 VAL A CA 1
ATOM 802 C C . VAL A 1 102 ? -1.713 -4.514 -10.486 1.00 97.38 102 VAL A C 1
ATOM 804 O O . VAL A 1 102 ? -1.366 -5.668 -10.751 1.00 97.38 102 VAL A O 1
ATOM 807 N N . LEU A 1 103 ? -2.519 -3.812 -11.281 1.00 97.31 103 LEU A N 1
ATOM 808 C CA . LEU A 1 103 ? -3.104 -4.338 -12.513 1.00 97.31 103 LEU A CA 1
ATOM 809 C C . LEU A 1 103 ? -2.031 -4.625 -13.576 1.00 97.31 103 LEU A C 1
ATOM 811 O O . LEU A 1 103 ? -1.045 -3.898 -13.699 1.00 97.31 103 LEU A O 1
ATOM 815 N N . LEU A 1 104 ? -2.222 -5.678 -14.373 1.00 96.69 104 LEU A N 1
ATOM 816 C CA . LEU A 1 104 ? -1.309 -6.020 -15.471 1.00 96.69 104 LEU A CA 1
ATOM 817 C C . LEU A 1 104 ? -1.225 -4.891 -16.510 1.00 96.69 104 LEU A C 1
ATOM 819 O O . LEU A 1 104 ? -2.161 -4.110 -16.685 1.00 96.69 104 LEU A O 1
ATOM 823 N N . GLY A 1 105 ? -0.089 -4.802 -17.203 1.00 96.25 105 GLY A N 1
ATOM 824 C CA . GLY A 1 105 ? 0.199 -3.724 -18.154 1.00 96.25 105 GLY A CA 1
ATOM 825 C C . GLY A 1 105 ? 0.649 -2.409 -17.506 1.00 96.25 105 GLY A C 1
ATOM 826 O O . GLY A 1 105 ? 0.974 -1.464 -18.223 1.00 96.25 105 GLY A O 1
ATOM 827 N N . THR A 1 106 ? 0.713 -2.345 -16.171 1.00 97.94 106 THR A N 1
ATOM 828 C CA . THR A 1 106 ? 1.265 -1.196 -15.438 1.00 97.94 106 THR A CA 1
ATOM 829 C C . THR A 1 106 ? 2.764 -1.050 -15.682 1.00 97.94 106 THR A C 1
ATOM 831 O O . THR A 1 106 ? 3.500 -2.041 -15.750 1.00 97.94 106 THR A O 1
ATOM 834 N N . THR A 1 107 ? 3.233 0.198 -15.746 1.00 97.75 107 THR A N 1
ATOM 835 C CA . THR A 1 107 ? 4.660 0.497 -15.603 1.00 97.75 107 THR A CA 1
ATOM 836 C C . THR A 1 107 ? 5.010 0.589 -14.121 1.00 97.75 107 THR A C 1
ATOM 838 O O . THR A 1 107 ? 4.577 1.501 -13.428 1.00 97.75 107 THR A O 1
ATOM 841 N N . VAL A 1 108 ? 5.779 -0.364 -13.613 1.00 96.94 108 VAL A N 1
ATOM 84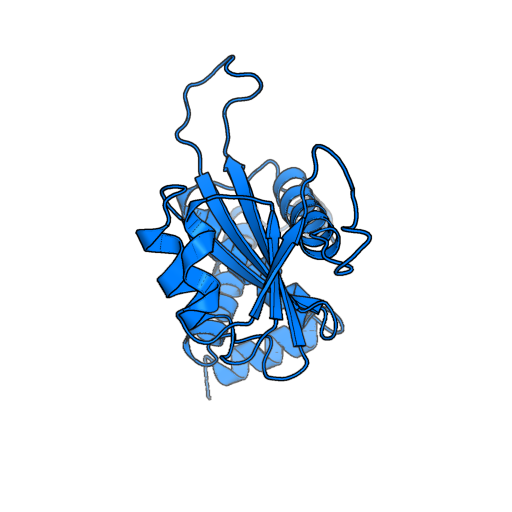2 C CA . VAL A 1 108 ? 6.233 -0.395 -12.224 1.00 96.94 108 VAL A CA 1
ATOM 843 C C . VAL A 1 108 ? 7.590 0.296 -12.124 1.00 96.94 108 VAL A C 1
ATOM 845 O O . VAL A 1 108 ? 8.497 -0.011 -12.897 1.00 96.94 108 VAL A O 1
ATOM 848 N N . MET A 1 109 ? 7.739 1.214 -11.172 1.00 96.19 109 MET A N 1
ATOM 849 C CA . MET A 1 109 ? 9.005 1.867 -10.836 1.00 96.19 109 MET A CA 1
ATOM 850 C C . MET A 1 109 ? 9.469 1.437 -9.444 1.00 96.19 109 MET A C 1
ATOM 852 O O . MET A 1 109 ? 8.679 1.445 -8.502 1.00 96.19 109 MET A O 1
ATOM 856 N N . SER A 1 110 ? 10.740 1.068 -9.302 1.00 93.81 110 SER A N 1
ATOM 857 C CA . SER A 1 110 ? 11.340 0.727 -8.004 1.00 93.81 110 SER A CA 1
ATOM 858 C C . SER A 1 110 ? 12.808 1.146 -7.933 1.00 93.81 110 SER A C 1
ATOM 860 O O . SER A 1 110 ? 13.417 1.535 -8.934 1.00 93.81 110 SER A O 1
ATOM 862 N N . ASP A 1 111 ? 13.413 0.993 -6.759 1.00 87.75 111 ASP A N 1
ATOM 863 C CA . ASP A 1 111 ? 14.867 0.990 -6.629 1.00 87.75 111 ASP A CA 1
ATOM 864 C C . ASP A 1 111 ? 15.495 -0.247 -7.317 1.00 87.75 111 ASP A C 1
ATOM 866 O O . ASP A 1 111 ? 14.804 -1.181 -7.748 1.00 87.75 111 ASP A O 1
ATOM 870 N N . MET A 1 112 ? 16.826 -0.257 -7.459 1.00 82.12 112 MET A N 1
ATOM 871 C CA . MET A 1 112 ? 17.582 -1.358 -8.083 1.00 82.12 112 MET A CA 1
ATOM 872 C C . MET A 1 112 ? 17.721 -2.594 -7.177 1.00 82.12 112 MET A C 1
ATOM 874 O O . MET A 1 112 ? 18.823 -3.103 -6.949 1.00 82.12 112 MET A O 1
ATOM 878 N N . TRP A 1 113 ? 16.616 -3.103 -6.638 1.00 78.75 113 TRP A N 1
ATOM 879 C CA . TRP A 1 113 ? 16.648 -4.313 -5.833 1.00 78.75 113 TRP A CA 1
ATOM 880 C C . TRP A 1 113 ? 16.535 -5.577 -6.699 1.00 78.75 113 TRP A C 1
ATOM 882 O O . TRP A 1 113 ? 15.571 -5.770 -7.434 1.00 78.75 113 TRP A O 1
ATOM 892 N N . ALA A 1 114 ? 17.524 -6.475 -6.598 1.00 76.56 114 ALA A N 1
ATOM 893 C CA . ALA A 1 114 ? 17.699 -7.611 -7.518 1.00 76.56 114 ALA A CA 1
ATOM 894 C C . ALA A 1 114 ? 16.490 -8.555 -7.621 1.00 76.56 114 ALA A C 1
ATOM 896 O O . ALA A 1 114 ? 16.281 -9.214 -8.637 1.00 76.56 114 ALA A O 1
ATOM 897 N N . ALA A 1 115 ? 15.675 -8.637 -6.576 1.00 74.12 115 ALA A N 1
ATOM 898 C CA . ALA A 1 115 ? 14.506 -9.505 -6.579 1.00 74.12 115 ALA A CA 1
ATOM 899 C C . ALA A 1 115 ? 13.325 -8.950 -7.394 1.00 74.12 115 ALA A C 1
ATOM 901 O O . ALA A 1 115 ? 12.346 -9.663 -7.603 1.00 74.12 115 ALA A O 1
ATOM 902 N N . TYR A 1 116 ? 13.451 -7.730 -7.920 1.00 79.94 116 TYR A N 1
ATOM 903 C CA . TYR A 1 116 ? 12.530 -7.148 -8.890 1.00 79.94 116 TYR A CA 1
ATOM 904 C C . TYR A 1 116 ? 12.879 -7.441 -10.347 1.00 79.94 116 TYR A C 1
ATOM 906 O O . TYR A 1 116 ? 12.084 -7.145 -11.235 1.00 79.94 116 TYR A O 1
ATOM 91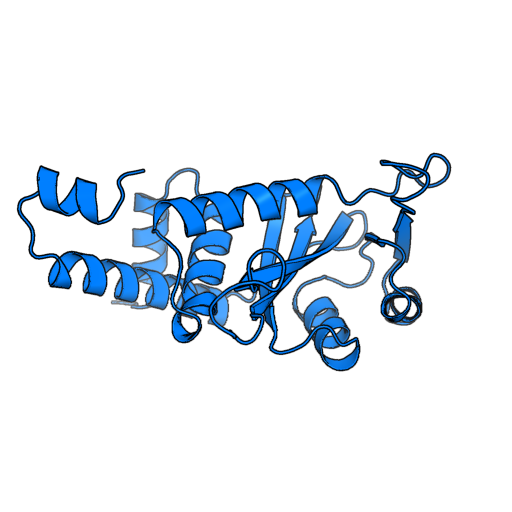4 N N . ASN A 1 117 ? 13.996 -8.121 -10.612 1.00 80.75 117 ASN A N 1
ATOM 915 C CA . ASN A 1 117 ? 14.425 -8.441 -11.976 1.00 80.75 117 ASN A CA 1
ATOM 916 C C . ASN A 1 117 ? 13.400 -9.278 -12.766 1.00 80.75 117 ASN A C 1
ATOM 918 O O . ASN A 1 117 ? 13.421 -9.279 -13.994 1.00 80.75 117 ASN A O 1
ATOM 922 N N . THR A 1 118 ? 12.496 -9.990 -12.087 1.00 85.81 118 THR A N 1
ATOM 923 C CA . THR A 1 118 ? 11.461 -10.816 -12.724 1.00 85.81 118 THR A CA 1
ATOM 924 C C . THR A 1 118 ? 10.168 -10.061 -13.039 1.00 85.81 118 THR A C 1
ATOM 926 O O . THR A 1 118 ? 9.317 -10.630 -13.718 1.00 85.81 118 THR A O 1
ATOM 929 N N . ILE A 1 119 ? 10.006 -8.799 -12.609 1.00 87.75 119 ILE A N 1
ATOM 930 C CA . ILE A 1 119 ? 8.762 -8.027 -12.798 1.00 87.75 119 ILE A CA 1
ATOM 931 C C . ILE A 1 119 ? 8.396 -7.901 -14.286 1.00 87.75 119 ILE A C 1
ATOM 933 O O . ILE A 1 119 ? 7.230 -8.065 -14.650 1.00 87.75 119 ILE A O 1
ATOM 937 N N . ASN A 1 120 ? 9.391 -7.700 -15.157 1.00 88.81 120 ASN A N 1
ATOM 938 C CA . ASN A 1 120 ? 9.183 -7.647 -16.610 1.00 88.81 120 ASN A CA 1
ATOM 939 C C . ASN A 1 120 ? 8.570 -8.937 -17.184 1.00 88.81 120 ASN A C 1
ATOM 941 O O . ASN A 1 120 ? 7.842 -8.896 -18.172 1.00 88.81 120 ASN A O 1
ATOM 945 N N . ASN A 1 121 ? 8.831 -10.086 -16.556 1.00 89.44 121 ASN A N 1
ATOM 946 C CA . ASN A 1 121 ? 8.408 -11.395 -17.059 1.00 89.44 121 ASN A CA 1
ATOM 947 C C . ASN A 1 121 ? 6.987 -11.777 -16.622 1.00 89.44 121 ASN A C 1
ATOM 949 O O . ASN A 1 121 ? 6.462 -12.785 -17.086 1.00 89.44 121 ASN A O 1
ATOM 953 N N . ILE A 1 122 ? 6.365 -11.003 -15.727 1.00 89.69 122 ILE A N 1
ATOM 954 C CA . ILE A 1 122 ? 5.058 -11.324 -15.129 1.00 89.69 122 ILE A CA 1
ATOM 955 C C . ILE A 1 122 ? 3.961 -10.319 -15.520 1.00 89.69 122 ILE A C 1
ATOM 957 O O . ILE A 1 122 ? 2.956 -10.196 -14.824 1.00 89.69 122 ILE A O 1
ATOM 961 N N . GLY A 1 123 ? 4.140 -9.629 -16.653 1.00 91.88 123 GLY A N 1
ATOM 962 C CA . GLY A 1 123 ? 3.109 -8.791 -17.276 1.00 91.88 123 GLY A CA 1
ATOM 963 C C . GLY A 1 123 ? 3.142 -7.309 -16.895 1.00 91.88 123 GLY A C 1
ATOM 964 O O . GLY A 1 123 ? 2.146 -6.610 -17.087 1.00 91.88 123 GLY A O 1
ATOM 965 N N . TYR A 1 124 ? 4.274 -6.820 -16.390 1.00 95.50 124 TYR A N 1
ATOM 966 C CA . TYR A 1 124 ? 4.514 -5.401 -16.121 1.00 95.50 124 TYR A CA 1
ATOM 967 C C . TYR A 1 124 ? 5.674 -4.884 -16.962 1.00 95.50 124 TYR A C 1
ATOM 969 O O . TYR A 1 124 ? 6.549 -5.646 -17.367 1.00 95.50 124 TYR A O 1
ATOM 977 N N . ARG A 1 125 ? 5.726 -3.569 -17.162 1.00 95.31 125 ARG A N 1
ATOM 978 C CA . ARG A 1 125 ? 6.949 -2.897 -17.607 1.00 95.31 125 ARG A CA 1
ATOM 979 C C . ARG A 1 125 ? 7.686 -2.397 -16.376 1.00 95.31 125 ARG A C 1
ATOM 981 O O . ARG A 1 125 ? 7.136 -1.593 -15.641 1.00 95.31 125 ARG A O 1
ATOM 988 N N . HIS A 1 126 ? 8.915 -2.831 -16.149 1.00 95.00 126 HIS A N 1
ATOM 989 C CA . HIS A 1 126 ? 9.696 -2.431 -14.981 1.00 95.00 126 HIS A CA 1
ATOM 990 C C . HIS A 1 126 ? 10.767 -1.414 -15.354 1.00 95.00 126 HIS A C 1
ATOM 992 O O . HIS A 1 126 ? 11.564 -1.641 -16.265 1.00 95.00 126 HIS A O 1
ATOM 998 N N . LEU A 1 127 ? 10.784 -0.299 -14.631 1.00 94.19 127 LEU A N 1
ATOM 999 C CA . LEU A 1 127 ? 11.828 0.713 -14.686 1.00 94.19 127 LEU A CA 1
ATOM 1000 C C . LEU A 1 127 ? 12.474 0.823 -13.305 1.00 94.19 127 LEU A C 1
ATOM 1002 O O . LEU A 1 127 ? 11.794 0.732 -12.283 1.00 94.19 127 LEU A O 1
ATOM 1006 N N . THR A 1 128 ? 13.786 1.025 -13.269 1.00 92.88 128 THR A N 1
ATOM 1007 C CA . THR A 1 128 ? 14.531 1.135 -12.012 1.00 92.88 128 THR A CA 1
ATOM 1008 C C . THR A 1 128 ? 15.289 2.445 -11.938 1.00 92.88 128 THR A C 1
ATOM 1010 O O . THR A 1 128 ? 15.712 2.990 -12.956 1.00 92.88 128 THR A O 1
ATOM 1013 N N . VAL A 1 129 ? 15.470 2.946 -10.718 1.00 90.25 129 VAL A N 1
ATOM 1014 C CA . VAL A 1 129 ? 16.311 4.110 -10.437 1.00 90.25 129 VAL A CA 1
ATOM 1015 C C . VAL A 1 129 ? 17.445 3.722 -9.494 1.00 90.25 129 VAL A C 1
ATOM 1017 O O . VAL A 1 129 ? 17.256 3.024 -8.494 1.00 90.25 129 VAL A O 1
ATOM 1020 N N . ASN A 1 130 ? 18.657 4.169 -9.823 1.00 88.62 130 ASN A N 1
ATOM 1021 C CA . ASN A 1 130 ? 19.822 3.995 -8.968 1.00 88.62 130 ASN A CA 1
ATOM 1022 C C . ASN A 1 130 ? 20.000 5.209 -8.051 1.00 88.62 130 ASN A C 1
ATOM 1024 O O . ASN A 1 130 ? 20.631 6.190 -8.445 1.00 88.62 130 ASN A O 1
ATOM 1028 N N . HIS A 1 131 ? 19.520 5.117 -6.812 1.00 82.00 131 HIS A N 1
ATOM 1029 C CA . HIS A 1 131 ? 19.619 6.208 -5.836 1.00 82.00 131 HIS A CA 1
ATOM 1030 C C . HIS A 1 131 ? 21.044 6.560 -5.387 1.00 82.00 131 HIS A C 1
ATOM 1032 O O . HIS A 1 131 ? 21.241 7.612 -4.786 1.00 82.00 131 HIS A O 1
ATOM 1038 N N . ASN A 1 132 ? 22.052 5.737 -5.701 1.00 86.06 132 ASN A N 1
ATOM 1039 C CA . ASN A 1 132 ? 23.448 6.127 -5.478 1.00 86.06 132 ASN A CA 1
ATOM 1040 C C . ASN A 1 132 ? 23.950 7.128 -6.527 1.00 86.06 132 ASN A C 1
ATOM 1042 O O . ASN A 1 132 ? 24.960 7.788 -6.300 1.00 86.06 132 ASN A O 1
ATOM 1046 N N . LEU A 1 133 ? 23.282 7.209 -7.680 1.00 84.75 133 LEU A N 1
ATOM 1047 C CA . LEU A 1 133 ? 23.683 8.056 -8.801 1.00 84.75 133 LEU A CA 1
ATOM 1048 C C . LEU A 1 133 ? 22.696 9.202 -9.018 1.00 84.75 133 LEU A C 1
ATOM 1050 O O . LEU A 1 133 ? 23.117 10.337 -9.210 1.00 84.75 133 LEU A O 1
ATOM 1054 N N . ASN A 1 134 ? 21.395 8.906 -8.983 1.00 85.62 134 ASN A N 1
ATOM 1055 C CA . ASN A 1 134 ? 20.345 9.829 -9.391 1.00 85.62 134 ASN A CA 1
ATOM 1056 C C . ASN A 1 134 ? 19.103 9.723 -8.491 1.00 85.62 134 ASN A C 1
ATOM 1058 O O . ASN A 1 134 ? 18.728 8.640 -8.050 1.00 85.62 134 ASN A O 1
ATOM 1062 N N . PHE A 1 135 ? 18.405 10.843 -8.291 1.00 81.81 135 PHE A N 1
ATOM 1063 C CA . PHE A 1 135 ? 17.061 10.858 -7.685 1.00 81.81 135 PHE A CA 1
ATOM 1064 C C . PHE A 1 135 ? 15.952 10.518 -8.693 1.00 81.81 135 PHE A C 1
ATOM 1066 O O . PHE A 1 135 ? 14.900 9.991 -8.334 1.00 81.81 135 PHE A O 1
ATOM 1073 N N . VAL A 1 136 ? 16.200 10.836 -9.964 1.00 91.00 136 VAL A N 1
ATOM 1074 C CA . VAL A 1 136 ? 15.360 10.496 -11.111 1.00 91.00 136 VAL A CA 1
ATOM 1075 C C . VAL A 1 136 ? 16.293 9.986 -12.194 1.00 91.00 136 VAL A C 1
ATOM 1077 O O . VAL A 1 136 ? 17.270 10.660 -12.519 1.00 91.00 136 VAL A O 1
ATOM 1080 N N . ASP A 1 137 ? 16.024 8.806 -12.737 1.00 90.44 137 ASP A N 1
ATOM 1081 C CA . ASP A 1 137 ? 16.829 8.271 -13.826 1.00 90.44 137 ASP A CA 1
ATOM 1082 C C . ASP A 1 137 ? 16.697 9.171 -15.074 1.00 90.44 137 ASP A C 1
ATOM 1084 O O . ASP A 1 137 ? 15.584 9.373 -15.562 1.00 90.44 137 ASP A O 1
ATOM 1088 N N . PRO A 1 138 ? 17.794 9.734 -15.608 1.00 90.75 138 PRO A N 1
ATOM 1089 C CA . PRO A 1 138 ? 17.719 10.735 -16.671 1.00 90.75 138 PRO A CA 1
ATOM 1090 C C . PRO A 1 138 ? 17.308 10.157 -18.032 1.00 90.75 138 PRO A C 1
ATOM 1092 O O . PRO A 1 138 ? 16.845 10.905 -18.888 1.00 90.75 138 PRO A O 1
ATOM 1095 N N . ALA A 1 139 ? 17.478 8.849 -18.251 1.00 92.06 139 ALA A N 1
ATOM 1096 C CA . ALA A 1 139 ? 17.152 8.204 -19.521 1.00 92.06 139 ALA A CA 1
ATOM 1097 C C . ALA A 1 139 ? 15.691 7.736 -19.571 1.00 92.06 139 ALA A C 1
ATOM 1099 O O . ALA A 1 139 ? 15.036 7.823 -20.607 1.00 92.06 139 ALA A O 1
ATOM 1100 N N . THR A 1 140 ? 15.185 7.224 -18.452 1.00 91.94 140 THR A N 1
ATOM 1101 C CA . THR A 1 140 ? 13.864 6.588 -18.359 1.00 91.94 140 THR A CA 1
ATOM 1102 C C . THR A 1 140 ? 12.838 7.425 -17.600 1.00 91.94 140 THR A C 1
ATOM 1104 O O . THR A 1 140 ? 11.644 7.148 -17.698 1.00 91.94 140 THR A O 1
ATOM 1107 N N . GLY A 1 141 ? 13.278 8.430 -16.838 1.00 92.19 141 GLY A N 1
ATOM 1108 C CA . GLY A 1 141 ? 12.436 9.203 -15.926 1.00 92.19 141 GLY A CA 1
ATOM 1109 C C . GLY A 1 141 ? 12.023 8.440 -14.662 1.00 92.19 141 GLY A C 1
ATOM 1110 O O . GLY A 1 141 ? 11.145 8.909 -13.940 1.00 92.19 141 GLY A O 1
ATOM 1111 N N . ALA A 1 142 ? 12.606 7.264 -14.395 1.00 93.25 142 ALA A N 1
ATOM 1112 C CA . ALA A 1 142 ? 12.240 6.434 -13.252 1.00 93.25 142 ALA A CA 1
ATOM 1113 C C . ALA A 1 142 ? 12.527 7.129 -11.915 1.00 93.25 142 ALA A C 1
ATOM 1115 O O . ALA A 1 142 ? 13.589 7.723 -11.724 1.00 93.25 142 ALA A O 1
ATOM 1116 N N . THR A 1 143 ? 11.589 7.035 -10.975 1.00 93.75 143 THR A N 1
ATOM 1117 C CA . THR A 1 143 ? 11.710 7.608 -9.632 1.00 93.75 143 THR A CA 1
ATOM 1118 C C . THR A 1 143 ? 10.832 6.851 -8.636 1.00 93.75 143 THR A C 1
ATOM 1120 O O . THR A 1 143 ? 9.931 6.116 -9.029 1.00 93.75 143 THR A O 1
ATOM 1123 N N . THR A 1 144 ? 11.104 7.034 -7.348 1.00 93.44 144 THR A N 1
ATOM 1124 C CA . THR A 1 144 ? 10.354 6.483 -6.204 1.00 93.44 144 THR A CA 1
ATOM 1125 C C . THR A 1 144 ? 9.884 7.601 -5.256 1.00 93.44 144 THR A C 1
ATOM 1127 O O . THR A 1 144 ? 9.467 7.367 -4.120 1.00 93.44 144 THR A O 1
ATOM 1130 N N . ASN A 1 145 ? 9.933 8.857 -5.707 1.00 93.81 145 ASN A N 1
ATOM 1131 C CA . ASN A 1 145 ? 9.642 10.022 -4.872 1.00 93.81 145 ASN A CA 1
ATOM 1132 C C . ASN A 1 145 ? 8.209 10.023 -4.305 1.00 93.81 145 ASN A C 1
ATOM 1134 O O . ASN A 1 145 ? 7.975 10.497 -3.187 1.00 93.81 145 ASN A O 1
ATOM 1138 N N . HIS A 1 146 ? 7.220 9.531 -5.057 1.00 95.88 146 HIS A N 1
ATOM 1139 C CA . HIS A 1 146 ? 5.839 9.483 -4.582 1.00 95.88 146 HIS A CA 1
ATOM 1140 C C . HIS A 1 146 ? 5.669 8.415 -3.509 1.00 95.88 146 HIS A C 1
ATOM 1142 O O . HIS A 1 146 ? 5.013 8.687 -2.496 1.00 95.88 146 HIS A O 1
ATOM 1148 N N . VAL A 1 147 ? 6.273 7.236 -3.691 1.00 95.81 147 VAL A N 1
ATOM 1149 C CA . VAL A 1 147 ? 6.210 6.171 -2.680 1.00 95.81 147 VAL A CA 1
ATOM 1150 C C . VAL A 1 147 ? 6.965 6.585 -1.408 1.00 95.81 147 VAL A C 1
ATOM 1152 O O . VAL A 1 147 ? 6.439 6.429 -0.304 1.00 95.81 147 VAL A O 1
ATOM 1155 N N . GLU A 1 148 ? 8.101 7.278 -1.525 1.00 94.19 148 GLU A N 1
ATOM 1156 C CA . GLU A 1 148 ? 8.809 7.881 -0.386 1.00 94.19 148 GLU A CA 1
ATOM 1157 C C . GLU A 1 148 ? 7.958 8.925 0.361 1.00 94.19 148 GLU A C 1
ATOM 1159 O O . GLU A 1 148 ? 7.889 8.938 1.599 1.00 94.19 148 GLU A O 1
ATOM 1164 N N . SER A 1 149 ? 7.251 9.784 -0.378 1.00 94.56 149 SER A N 1
ATOM 1165 C CA . SER A 1 149 ? 6.328 10.769 0.197 1.00 94.56 149 SER A CA 1
ATOM 1166 C C . SER A 1 149 ? 5.159 10.096 0.927 1.00 94.56 149 SER A C 1
ATOM 1168 O O . SER A 1 149 ? 4.802 10.495 2.045 1.00 94.56 149 SER A O 1
ATOM 1170 N N . MET A 1 150 ? 4.602 9.025 0.350 1.00 95.88 150 MET A N 1
ATOM 1171 C CA . MET A 1 150 ? 3.580 8.193 0.989 1.00 95.88 150 MET A CA 1
ATOM 1172 C C . MET A 1 150 ? 4.101 7.596 2.303 1.00 95.88 150 MET A C 1
ATOM 1174 O O . MET A 1 150 ? 3.426 7.696 3.333 1.00 95.88 150 MET A O 1
ATOM 1178 N N . TRP A 1 151 ? 5.325 7.059 2.318 1.00 95.50 151 TRP A N 1
ATOM 1179 C CA . TRP A 1 151 ? 5.940 6.533 3.537 1.00 95.50 151 TRP A CA 1
ATOM 1180 C C . TRP A 1 151 ? 6.136 7.591 4.611 1.00 95.50 151 TRP A C 1
ATOM 1182 O O . TRP A 1 151 ? 5.880 7.327 5.792 1.00 95.50 151 TRP A O 1
ATOM 1192 N N . CYS A 1 152 ? 6.571 8.791 4.226 1.00 93.19 152 CYS A N 1
ATOM 1193 C CA . CYS A 1 152 ? 6.730 9.904 5.152 1.00 93.19 152 CYS A CA 1
ATOM 1194 C C . CYS A 1 152 ? 5.407 10.206 5.875 1.00 93.19 152 CYS A C 1
ATOM 1196 O O . CYS A 1 152 ? 5.367 10.264 7.110 1.00 93.19 152 CYS A O 1
ATOM 1198 N N . ARG A 1 153 ? 4.305 10.301 5.122 1.00 92.12 153 ARG A N 1
ATOM 1199 C CA . ARG A 1 153 ? 2.958 10.551 5.657 1.00 92.12 153 ARG A CA 1
ATOM 1200 C C . ARG A 1 153 ? 2.461 9.406 6.545 1.00 92.12 153 ARG A C 1
ATOM 1202 O O . ARG A 1 153 ? 2.014 9.665 7.668 1.00 92.12 153 ARG A O 1
ATOM 1209 N N . ALA A 1 154 ? 2.605 8.156 6.103 1.00 91.62 154 ALA A N 1
ATOM 1210 C CA . ALA A 1 154 ? 2.207 6.978 6.875 1.00 91.62 154 ALA A CA 1
ATOM 1211 C C . ALA A 1 154 ? 2.962 6.891 8.217 1.00 91.62 154 ALA A C 1
ATOM 1213 O O . ALA A 1 154 ? 2.365 6.710 9.284 1.00 91.62 154 ALA A O 1
ATOM 1214 N N . LYS A 1 155 ? 4.283 7.113 8.205 1.00 90.00 155 LYS A N 1
ATOM 1215 C CA . LYS A 1 155 ? 5.112 7.080 9.420 1.00 90.00 155 LYS A CA 1
ATOM 1216 C C . LYS A 1 155 ? 4.886 8.278 10.332 1.00 90.00 155 LYS A C 1
ATOM 1218 O O . LYS A 1 155 ? 4.973 8.122 11.550 1.00 90.00 155 LYS A O 1
ATOM 1223 N N . LEU A 1 156 ? 4.605 9.463 9.789 1.00 89.00 156 LEU A N 1
ATOM 1224 C CA . LEU A 1 156 ? 4.285 10.645 10.592 1.00 89.00 156 LEU A CA 1
ATOM 1225 C C . LEU A 1 156 ? 3.063 10.388 11.474 1.00 89.00 156 LEU A C 1
ATOM 1227 O O . LEU A 1 156 ? 3.077 10.712 12.662 1.00 89.00 156 LEU A O 1
ATOM 1231 N N . ARG A 1 157 ? 2.030 9.757 10.914 1.00 81.69 157 ARG A N 1
ATOM 1232 C CA . ARG A 1 157 ? 0.839 9.374 11.669 1.00 81.69 157 ARG A CA 1
ATOM 1233 C C . ARG A 1 157 ? 1.166 8.382 12.778 1.00 81.69 157 ARG A C 1
ATOM 1235 O O . ARG A 1 157 ? 0.806 8.625 13.925 1.00 81.69 157 ARG A O 1
ATOM 1242 N N . ASN A 1 158 ? 1.911 7.327 12.451 1.00 82.75 158 ASN A N 1
ATOM 1243 C CA . ASN A 1 158 ? 2.359 6.344 13.435 1.00 82.75 158 ASN A CA 1
ATOM 1244 C C . ASN A 1 158 ? 3.115 7.016 14.601 1.00 82.75 158 ASN A C 1
ATOM 1246 O O . ASN A 1 158 ? 2.864 6.724 15.765 1.00 82.75 158 ASN A O 1
ATOM 1250 N N . LYS A 1 159 ? 3.992 7.987 14.307 1.00 83.75 159 LYS A N 1
ATOM 1251 C CA . LYS A 1 159 ? 4.716 8.759 15.332 1.00 83.75 159 LYS A CA 1
ATOM 1252 C C . LYS A 1 159 ? 3.795 9.618 16.205 1.00 83.75 159 LYS A C 1
ATOM 1254 O O . LYS A 1 159 ? 4.026 9.694 17.409 1.00 83.75 159 LYS A O 1
ATOM 1259 N N . ARG A 1 160 ? 2.767 10.255 15.628 1.00 81.19 160 ARG A N 1
ATOM 1260 C CA . ARG A 1 160 ? 1.796 11.085 16.373 1.00 81.19 160 ARG A CA 1
ATOM 1261 C C . ARG A 1 160 ? 1.002 10.283 17.404 1.00 81.19 160 ARG A C 1
ATOM 1263 O O . ARG A 1 160 ? 0.654 10.827 18.444 1.00 81.19 160 ARG A O 1
ATOM 1270 N N . GLU A 1 161 ? 0.771 9.002 17.138 1.00 75.88 161 GLU A N 1
ATOM 1271 C CA . GLU A 1 161 ? 0.095 8.073 18.055 1.00 75.88 161 GLU A CA 1
ATOM 1272 C C . GLU A 1 161 ? 1.072 7.369 19.020 1.00 75.88 161 GLU A C 1
ATOM 1274 O O . GLU A 1 161 ? 0.701 6.415 19.691 1.00 75.88 161 GLU A O 1
ATOM 1279 N N . CYS A 1 162 ? 2.323 7.844 19.115 1.00 78.69 162 CYS A N 1
ATOM 1280 C CA . CYS A 1 162 ? 3.393 7.246 19.925 1.00 78.69 162 CYS A CA 1
ATOM 1281 C C . CYS A 1 162 ? 3.787 5.816 19.507 1.00 78.69 162 CYS A C 1
ATOM 1283 O O . CYS A 1 162 ? 4.341 5.059 20.304 1.00 78.69 162 CYS A O 1
ATOM 1285 N N . GLY A 1 163 ? 3.585 5.478 18.234 1.00 78.00 163 GLY A N 1
ATOM 1286 C CA . GLY A 1 163 ? 3.833 4.151 17.686 1.00 78.00 163 GLY A CA 1
ATOM 1287 C C . GLY A 1 163 ? 2.593 3.259 17.717 1.00 78.00 163 GLY A C 1
ATOM 1288 O O . GLY A 1 163 ? 1.603 3.542 18.380 1.00 78.00 163 GLY A O 1
ATOM 1289 N N . THR A 1 164 ? 2.670 2.156 16.980 1.00 80.50 164 THR A N 1
ATOM 1290 C CA . THR A 1 164 ? 1.592 1.173 16.844 1.00 80.50 164 THR A CA 1
ATOM 1291 C C . THR A 1 164 ? 2.116 -0.177 17.305 1.00 80.50 164 THR A C 1
ATOM 1293 O O . THR A 1 164 ? 3.235 -0.567 16.955 1.00 80.50 164 THR A O 1
ATOM 1296 N N . ALA A 1 165 ? 1.326 -0.895 18.105 1.00 82.81 165 ALA A N 1
ATOM 1297 C CA . ALA A 1 165 ? 1.645 -2.274 18.451 1.00 82.81 165 ALA A CA 1
ATOM 1298 C C . ALA A 1 165 ? 1.716 -3.120 17.172 1.00 82.81 165 ALA A C 1
ATOM 1300 O O . ALA A 1 165 ? 0.891 -2.965 16.278 1.00 82.81 165 ALA A O 1
ATOM 1301 N N . ARG A 1 166 ? 2.687 -4.034 17.074 1.00 83.25 166 ARG A N 1
ATOM 1302 C CA . ARG A 1 166 ? 2.900 -4.817 15.842 1.00 83.25 166 ARG A CA 1
ATOM 1303 C C . ARG A 1 166 ? 1.667 -5.616 15.420 1.00 83.25 166 ARG A C 1
ATOM 1305 O O . ARG A 1 166 ? 1.379 -5.667 14.238 1.00 83.25 166 ARG A O 1
ATOM 1312 N N . SER A 1 167 ? 0.916 -6.150 16.381 1.00 87.00 167 SER A N 1
ATOM 1313 C CA . SER A 1 167 ? -0.341 -6.868 16.134 1.00 87.00 167 SER A CA 1
ATOM 1314 C C . SER A 1 167 ? -1.445 -6.006 15.517 1.00 87.00 167 SER A C 1
ATOM 1316 O O . SER A 1 167 ? -2.414 -6.548 15.011 1.00 87.00 167 SER A O 1
ATOM 1318 N N . LEU A 1 168 ? -1.320 -4.678 15.572 1.00 89.00 168 LEU A N 1
ATOM 1319 C CA . LEU A 1 168 ? -2.301 -3.739 15.032 1.00 89.00 168 LEU A CA 1
ATOM 1320 C C . LEU A 1 168 ? -1.827 -3.081 13.734 1.00 89.00 168 LEU A C 1
ATOM 1322 O O . LEU A 1 168 ? -2.573 -2.281 13.172 1.00 89.00 168 LEU A O 1
ATOM 1326 N N . ILE A 1 169 ? -0.611 -3.374 13.258 1.00 90.12 169 ILE A N 1
ATOM 1327 C CA . ILE A 1 169 ? -0.020 -2.648 12.128 1.00 90.12 169 ILE A CA 1
ATOM 1328 C C . ILE A 1 169 ? -0.914 -2.711 10.884 1.00 90.12 169 ILE A C 1
ATOM 1330 O O . ILE A 1 169 ? -1.118 -1.678 10.253 1.00 90.12 169 ILE A O 1
ATOM 1334 N N . ASP A 1 170 ? -1.520 -3.869 10.613 1.00 91.81 170 ASP A N 1
ATOM 1335 C CA . ASP A 1 170 ? -2.414 -4.083 9.472 1.00 91.81 170 ASP A CA 1
ATOM 1336 C C . ASP A 1 170 ? -3.633 -3.167 9.534 1.00 91.81 170 ASP A C 1
ATOM 1338 O O . ASP A 1 170 ? -3.892 -2.413 8.599 1.00 91.81 170 ASP A O 1
ATOM 1342 N N . SER A 1 171 ? -4.315 -3.125 10.682 1.00 93.56 171 SER A N 1
ATOM 1343 C CA . SER A 1 171 ? -5.475 -2.248 10.885 1.00 93.56 171 SER A CA 1
ATOM 1344 C C . SER A 1 171 ? -5.131 -0.761 10.691 1.00 93.56 171 SER A C 1
ATOM 1346 O O . SER A 1 171 ? -5.937 0.018 10.181 1.00 93.56 171 SER A O 1
ATOM 1348 N N . TYR A 1 172 ? -3.909 -0.347 11.043 1.00 92.31 172 TYR A N 1
ATOM 1349 C CA . TYR A 1 172 ? -3.442 1.027 10.843 1.00 92.31 172 TYR A CA 1
ATOM 1350 C C . TYR A 1 172 ? -3.057 1.310 9.387 1.00 92.31 172 TYR A C 1
ATOM 1352 O O . TYR A 1 172 ? -3.253 2.437 8.925 1.00 92.31 172 TYR A O 1
ATOM 1360 N N . MET A 1 173 ? -2.512 0.322 8.666 1.00 93.62 173 MET A N 1
ATOM 1361 C CA . MET A 1 173 ? -2.258 0.438 7.227 1.00 93.62 173 MET A CA 1
ATOM 1362 C C . MET A 1 173 ? -3.583 0.566 6.475 1.00 93.62 173 MET A C 1
ATOM 1364 O O . MET A 1 173 ? -3.735 1.486 5.676 1.00 93.62 173 MET A O 1
ATOM 1368 N N . ILE A 1 174 ? -4.573 -0.252 6.833 1.00 94.50 174 ILE A N 1
ATOM 1369 C CA . ILE A 1 174 ? -5.949 -0.178 6.332 1.00 94.50 174 ILE A CA 1
ATOM 1370 C C . ILE A 1 174 ? -6.557 1.207 6.582 1.00 94.50 174 ILE A C 1
ATOM 1372 O O . ILE A 1 174 ? -7.033 1.849 5.646 1.00 94.50 174 ILE A O 1
ATOM 1376 N N . GLU A 1 175 ? -6.472 1.731 7.811 1.00 94.19 175 GLU A N 1
ATOM 1377 C CA . GLU A 1 175 ? -6.964 3.080 8.122 1.00 94.19 175 GLU A CA 1
ATOM 1378 C C . GLU A 1 175 ? -6.276 4.161 7.278 1.00 94.19 175 GLU A C 1
ATOM 1380 O O . GLU A 1 175 ? -6.871 5.189 6.946 1.00 94.19 175 GLU A O 1
ATOM 1385 N N . TYR A 1 176 ? -4.989 3.985 6.989 1.00 93.06 176 TYR A N 1
ATOM 1386 C CA . TYR A 1 176 ? -4.244 4.920 6.162 1.00 93.06 176 TYR A CA 1
ATOM 1387 C C . TYR A 1 176 ? -4.687 4.848 4.696 1.00 93.06 176 TYR A C 1
ATOM 1389 O O . TYR A 1 176 ? -4.998 5.897 4.134 1.00 93.06 176 TYR A O 1
ATOM 1397 N N . MET A 1 177 ? -4.798 3.648 4.115 1.00 94.50 177 MET A N 1
ATOM 1398 C CA . MET A 1 177 ? -5.291 3.444 2.746 1.00 94.50 177 MET A CA 1
ATOM 1399 C C . MET A 1 177 ? -6.705 4.002 2.571 1.00 94.50 177 MET A C 1
ATOM 1401 O O . MET A 1 177 ? -6.959 4.750 1.629 1.00 94.50 177 MET A O 1
ATOM 1405 N N . TRP A 1 178 ? -7.607 3.722 3.518 1.00 94.50 178 TRP A N 1
ATOM 1406 C CA . TRP A 1 178 ? -8.977 4.234 3.476 1.00 94.50 178 TRP A CA 1
ATOM 1407 C C . TRP A 1 178 ? -8.995 5.763 3.414 1.00 94.50 178 TRP A C 1
ATOM 1409 O O . TRP A 1 178 ? -9.693 6.355 2.602 1.00 94.50 178 TRP A O 1
ATOM 1419 N N . ARG A 1 179 ? -8.156 6.433 4.212 1.00 92.06 179 ARG A N 1
ATOM 1420 C CA . ARG A 1 179 ? -8.071 7.901 4.200 1.00 92.06 179 ARG A CA 1
ATOM 1421 C C . ARG A 1 179 ? -7.357 8.476 2.990 1.00 92.06 179 ARG A C 1
ATOM 1423 O O . ARG A 1 179 ? -7.594 9.637 2.682 1.00 92.06 179 ARG A O 1
ATOM 1430 N N . MET A 1 180 ? -6.468 7.728 2.343 1.00 91.00 180 MET A N 1
ATOM 1431 C CA . MET A 1 180 ? -5.917 8.162 1.058 1.00 91.00 180 MET A CA 1
ATOM 1432 C C . MET A 1 180 ? -7.018 8.235 0.004 1.00 91.00 180 MET A C 1
ATOM 1434 O O . MET A 1 180 ? -7.055 9.197 -0.753 1.00 91.00 180 MET A O 1
ATOM 1438 N N . ARG A 1 181 ? -7.919 7.248 0.003 1.00 90.81 181 ARG A N 1
ATOM 1439 C CA . ARG A 1 181 ? -9.000 7.127 -0.976 1.00 90.81 181 ARG A CA 1
ATOM 1440 C C . ARG A 1 181 ? -10.215 8.011 -0.666 1.00 90.81 181 ARG A C 1
ATOM 1442 O O . ARG A 1 181 ? -10.792 8.585 -1.575 1.00 90.81 181 ARG A O 1
ATOM 1449 N N . PHE A 1 182 ? -10.570 8.156 0.611 1.00 91.00 182 PHE A N 1
ATOM 1450 C CA . PHE A 1 182 ? -11.831 8.767 1.067 1.00 91.00 182 PHE A CA 1
ATOM 1451 C C . PHE A 1 182 ? -11.628 9.928 2.058 1.00 91.00 182 PHE A C 1
ATOM 1453 O O . PHE A 1 182 ? -12.469 10.204 2.919 1.00 91.00 182 PHE A O 1
ATOM 1460 N N . GLY A 1 183 ? -10.453 10.562 2.026 1.00 85.94 183 GLY A N 1
ATOM 1461 C CA . GLY A 1 183 ? -10.036 11.558 3.018 1.00 85.94 183 GLY A CA 1
ATOM 1462 C C . GLY A 1 183 ? -10.620 12.959 2.844 1.00 85.94 183 GLY A C 1
ATOM 1463 O O . GLY A 1 183 ? -10.400 13.799 3.716 1.00 85.94 183 GLY A O 1
ATOM 1464 N N . ASP A 1 184 ? -11.323 13.215 1.746 1.00 88.88 184 ASP A N 1
ATOM 1465 C CA . ASP A 1 184 ? -11.959 14.489 1.413 1.00 88.88 184 ASP A CA 1
ATOM 1466 C C . ASP A 1 184 ? -13.168 14.785 2.314 1.00 88.88 184 ASP A C 1
ATOM 1468 O O . ASP A 1 184 ? -13.243 15.865 2.902 1.00 88.88 184 ASP A O 1
ATOM 1472 N N . ASN A 1 185 ? -14.056 13.804 2.502 1.00 91.38 185 ASN A N 1
ATOM 1473 C CA . ASN A 1 185 ? -15.201 13.884 3.405 1.00 91.38 185 ASN A CA 1
ATOM 1474 C C . ASN A 1 185 ? -15.273 12.656 4.335 1.00 91.38 185 ASN A C 1
ATOM 1476 O O . ASN A 1 185 ? -16.115 11.770 4.178 1.00 91.38 185 ASN A O 1
ATOM 1480 N N . PRO A 1 186 ? -14.374 12.571 5.333 1.00 88.94 186 PRO A N 1
ATOM 1481 C CA . PRO A 1 186 ? -14.149 11.342 6.087 1.00 88.94 186 PRO A CA 1
ATOM 1482 C C . PRO A 1 186 ? -15.332 10.923 6.965 1.00 88.94 186 PRO A C 1
ATOM 1484 O O . PRO A 1 186 ? -15.409 9.757 7.337 1.00 88.94 186 PRO A O 1
ATOM 1487 N N . PHE A 1 187 ? -16.217 11.847 7.347 1.00 90.56 187 PHE A N 1
ATOM 1488 C CA . PHE A 1 187 ? -17.398 11.498 8.134 1.00 90.56 187 PHE A CA 1
ATOM 1489 C C . PHE A 1 187 ? -18.462 10.849 7.247 1.00 90.56 187 PHE A C 1
ATOM 1491 O O . PHE A 1 187 ? -18.847 9.714 7.507 1.00 90.56 187 PHE A O 1
ATOM 1498 N N . GLU A 1 188 ? -18.861 11.510 6.159 1.00 93.94 188 GLU A N 1
ATOM 1499 C CA . GLU A 1 188 ? -19.872 10.982 5.232 1.00 93.94 188 GLU A CA 1
ATOM 1500 C C . GLU A 1 188 ? -19.427 9.667 4.581 1.00 93.94 188 GLU A C 1
ATOM 1502 O O . GLU A 1 188 ? -20.202 8.710 4.487 1.00 93.94 188 GLU A O 1
ATOM 1507 N N . ASN A 1 189 ? -18.147 9.572 4.213 1.00 94.06 189 ASN A N 1
ATOM 1508 C CA . ASN A 1 189 ? -17.583 8.342 3.668 1.00 94.06 189 ASN A CA 1
ATOM 1509 C C . ASN A 1 189 ? -17.600 7.208 4.708 1.00 94.06 189 ASN A C 1
ATOM 1511 O O . ASN A 1 189 ? -17.907 6.071 4.363 1.00 94.06 189 ASN A O 1
ATOM 1515 N N . LEU A 1 190 ? -17.334 7.496 5.991 1.00 94.06 190 LEU A N 1
ATOM 1516 C CA . LEU A 1 190 ? -17.431 6.491 7.057 1.00 94.06 190 LEU A CA 1
ATOM 1517 C C . LEU A 1 190 ? -18.872 5.996 7.226 1.00 94.06 190 LEU A C 1
ATOM 1519 O O . LEU A 1 190 ? -19.086 4.791 7.324 1.00 94.06 190 LEU A O 1
ATOM 1523 N N . ILE A 1 191 ? -19.856 6.900 7.246 1.00 93.56 191 ILE A N 1
ATOM 1524 C CA . ILE A 1 191 ? -21.273 6.518 7.344 1.00 93.56 191 ILE A CA 1
ATOM 1525 C C . ILE A 1 191 ? -21.686 5.652 6.150 1.00 93.56 191 ILE A C 1
ATOM 1527 O O . ILE A 1 191 ? -22.395 4.661 6.326 1.00 93.56 191 ILE A O 1
ATOM 1531 N N . SER A 1 192 ? -21.203 5.983 4.953 1.00 92.00 192 SER A N 1
ATOM 1532 C CA . SER A 1 192 ? -21.444 5.193 3.743 1.00 92.00 192 SER A CA 1
ATOM 1533 C C . SER A 1 192 ? -20.853 3.784 3.862 1.00 92.00 192 SER A C 1
ATOM 1535 O O . SER A 1 192 ? -21.574 2.814 3.642 1.00 92.00 192 SER A O 1
ATOM 1537 N N . CYS A 1 193 ? -19.604 3.649 4.328 1.00 91.50 193 CYS A N 1
ATOM 1538 C CA . CYS A 1 193 ? -18.998 2.337 4.580 1.00 91.50 193 CYS A CA 1
ATOM 1539 C C . CYS A 1 193 ? -19.757 1.532 5.646 1.00 91.50 193 CYS A C 1
ATOM 1541 O O . CYS A 1 193 ? -19.912 0.325 5.502 1.00 91.50 193 CYS A O 1
ATOM 1543 N N . ILE A 1 194 ? -20.257 2.174 6.708 1.00 92.62 194 ILE A N 1
ATOM 1544 C CA . ILE A 1 194 ? -21.050 1.487 7.741 1.00 92.62 194 ILE A CA 1
ATOM 1545 C C . ILE A 1 194 ? -22.329 0.896 7.143 1.00 92.62 194 ILE A C 1
ATOM 1547 O O . ILE A 1 194 ? -22.652 -0.250 7.437 1.00 92.62 194 ILE A O 1
ATOM 1551 N N . ARG A 1 195 ? -23.045 1.662 6.310 1.00 92.19 195 ARG A N 1
ATOM 1552 C CA . ARG A 1 195 ? -24.282 1.201 5.655 1.00 92.19 195 ARG A CA 1
ATOM 1553 C C . ARG A 1 195 ? -24.052 0.010 4.735 1.00 92.19 195 ARG A C 1
ATOM 1555 O O . ARG A 1 195 ? -24.928 -0.833 4.601 1.00 92.19 195 ARG A O 1
ATOM 1562 N N . GLU A 1 196 ? -22.897 -0.025 4.090 1.00 88.94 196 GLU A N 1
ATOM 1563 C CA . GLU A 1 196 ? -22.519 -1.096 3.179 1.00 88.94 196 GLU A CA 1
ATOM 1564 C C . GLU A 1 196 ? -22.118 -2.371 3.925 1.00 88.94 196 GLU A C 1
ATOM 1566 O O . GLU A 1 196 ? -22.580 -3.456 3.586 1.00 88.94 196 GLU A O 1
ATOM 1571 N N . VAL A 1 197 ? -21.320 -2.235 4.988 1.00 88.75 197 VAL A N 1
ATOM 1572 C CA . VAL A 1 197 ? -20.890 -3.372 5.813 1.00 88.75 197 VAL A CA 1
ATOM 1573 C C . VAL A 1 197 ? -22.049 -3.954 6.633 1.00 88.75 197 VAL A C 1
ATOM 1575 O O . VAL A 1 197 ? -22.106 -5.163 6.849 1.00 88.75 197 VAL A O 1
ATOM 1578 N N . TYR A 1 198 ? -22.984 -3.111 7.076 1.00 87.69 198 TYR A N 1
ATOM 1579 C CA . TYR A 1 198 ? -24.149 -3.501 7.869 1.00 87.69 198 TYR A CA 1
ATOM 1580 C C . TYR A 1 198 ? -25.447 -3.042 7.183 1.00 87.69 198 TYR A C 1
ATOM 1582 O O . TYR A 1 198 ? -26.042 -2.046 7.611 1.00 87.69 198 TYR A O 1
ATOM 1590 N N . PRO A 1 199 ? -25.894 -3.740 6.121 1.00 79.50 199 PRO A N 1
ATOM 1591 C CA . PRO A 1 199 ? -27.155 -3.421 5.464 1.00 79.50 199 PRO A CA 1
ATOM 1592 C C . PRO A 1 199 ? -28.322 -3.666 6.431 1.00 79.50 199 PRO A C 1
ATOM 1594 O O . PRO A 1 199 ? -28.379 -4.703 7.096 1.00 79.50 199 PRO A O 1
ATOM 1597 N N . VAL A 1 200 ? -29.222 -2.684 6.522 1.00 71.19 200 VAL A N 1
ATOM 1598 C CA . VAL A 1 200 ? -30.438 -2.711 7.358 1.00 71.19 200 VAL A CA 1
ATOM 1599 C C . VAL A 1 200 ? -31.622 -3.217 6.549 1.00 71.19 200 VAL A C 1
ATOM 1601 O O . VAL A 1 200 ? -31.753 -2.772 5.386 1.00 71.19 200 VAL A O 1
#

Sequence (200 aa):
MATCKSIIRECGLATEAIVNWRNFVRDIFGEYFLQHPARIGGPGHIVEIDESAFSKRKANVGRVIPTQWVFGGIDNQTKEGFLVAVPQRDAATRLPILQQYVLLGTTVMSDMWAAYNTINNIGYRHLTVNHNLNFVDPATGATTNHVESMWCRAKLRNKRECGTARSLIDSYMIEYMWRMRFGDNPFENLISCIREVYPV

pL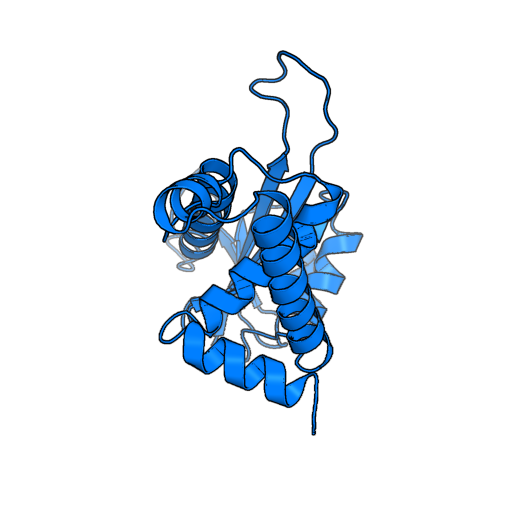DDT: mean 88.66, std 7.9, range [53.97, 98.19]